Protein AF-A0AAP6BLJ2-F1 (afdb_monomer)

Radius of gyration: 19.36 Å; Cα contacts (8 Å, |Δi|>4): 337; chains: 1; bounding box: 62×48×60 Å

Structure (mmCIF, N/CA/C/O backbone):
data_AF-A0AAP6BLJ2-F1
#
_entry.id   AF-A0AAP6BLJ2-F1
#
loop_
_atom_site.group_PDB
_atom_site.id
_atom_site.type_symbol
_atom_site.label_atom_id
_atom_site.label_alt_id
_atom_site.label_comp_id
_atom_site.label_asym_id
_atom_site.label_entity_id
_atom_site.label_seq_id
_atom_site.pdbx_PDB_ins_code
_atom_site.Cartn_x
_atom_site.Cartn_y
_atom_site.Cartn_z
_atom_site.occupancy
_atom_site.B_iso_or_equiv
_atom_site.auth_seq_id
_atom_site.auth_comp_id
_atom_site.auth_asym_id
_atom_site.auth_atom_id
_atom_site.pdbx_PDB_model_num
ATOM 1 N N . MET A 1 1 ? 17.765 9.511 -13.691 1.00 34.28 1 MET A N 1
ATOM 2 C CA . MET A 1 1 ? 16.707 8.636 -13.134 1.00 34.28 1 MET A CA 1
ATOM 3 C C . MET A 1 1 ? 16.838 8.646 -11.622 1.00 34.28 1 MET A C 1
ATOM 5 O O . MET A 1 1 ? 17.869 8.209 -11.132 1.00 34.28 1 MET A O 1
ATOM 9 N N . ARG A 1 2 ? 15.865 9.197 -10.885 1.00 38.88 2 ARG A N 1
ATOM 10 C CA . ARG A 1 2 ? 15.813 9.012 -9.425 1.00 38.88 2 ARG A CA 1
ATOM 11 C C . ARG A 1 2 ? 15.488 7.537 -9.183 1.00 38.88 2 ARG A C 1
ATOM 13 O O . ARG A 1 2 ? 14.521 7.052 -9.768 1.00 38.88 2 ARG A O 1
ATOM 20 N N . ALA A 1 3 ? 16.313 6.832 -8.406 1.00 43.69 3 ALA A N 1
ATOM 21 C CA . ALA A 1 3 ? 15.956 5.504 -7.926 1.00 43.69 3 ALA A CA 1
ATOM 22 C C . ALA A 1 3 ? 14.610 5.626 -7.214 1.00 43.69 3 ALA A C 1
ATOM 24 O O . ALA A 1 3 ? 14.431 6.520 -6.381 1.00 43.69 3 ALA A O 1
ATOM 25 N N . LEU A 1 4 ? 13.642 4.815 -7.628 1.00 53.09 4 LEU A N 1
ATOM 26 C CA . LEU A 1 4 ? 12.357 4.826 -6.961 1.00 53.09 4 LEU A CA 1
ATOM 27 C C . LEU A 1 4 ? 12.559 4.229 -5.569 1.00 53.09 4 LEU A C 1
ATOM 29 O O . LEU A 1 4 ? 13.159 3.164 -5.442 1.00 53.09 4 LEU A O 1
ATOM 33 N N . PRO A 1 5 ? 12.124 4.936 -4.529 1.00 59.72 5 PRO A N 1
ATOM 34 C CA . PRO A 1 5 ? 12.247 4.454 -3.173 1.00 59.72 5 PRO A CA 1
ATOM 35 C C . PRO A 1 5 ? 11.341 3.249 -2.965 1.00 59.72 5 PRO A C 1
ATOM 37 O O . PRO A 1 5 ? 10.361 3.056 -3.682 1.00 59.72 5 PRO A O 1
ATOM 40 N N . SER A 1 6 ? 11.649 2.476 -1.933 1.00 67.44 6 SER A N 1
ATOM 41 C CA . SER A 1 6 ? 11.044 1.189 -1.594 1.00 67.44 6 SER A CA 1
ATOM 42 C C . SER A 1 6 ? 9.534 1.208 -1.290 1.00 67.44 6 SER A C 1
ATOM 44 O O . SER A 1 6 ? 8.996 0.183 -0.894 1.00 67.44 6 SER A O 1
ATOM 46 N N . ALA A 1 7 ? 8.837 2.335 -1.494 1.00 82.38 7 ALA A N 1
ATOM 47 C CA . ALA A 1 7 ? 7.389 2.514 -1.350 1.00 82.38 7 ALA A CA 1
ATOM 48 C C . ALA A 1 7 ? 6.826 1.814 -0.094 1.00 82.38 7 ALA A C 1
ATOM 50 O O . ALA A 1 7 ? 6.045 0.862 -0.193 1.00 82.38 7 ALA A O 1
ATOM 51 N N . PRO A 1 8 ? 7.227 2.258 1.111 1.00 87.94 8 PRO A N 1
ATOM 52 C CA . PRO A 1 8 ? 7.070 1.485 2.337 1.00 87.94 8 PRO A CA 1
ATOM 53 C C . PRO A 1 8 ? 5.639 1.102 2.672 1.00 87.94 8 PRO A C 1
ATOM 55 O O . PRO A 1 8 ? 5.374 -0.048 3.022 1.00 87.94 8 PRO A O 1
ATOM 58 N N . LEU A 1 9 ? 4.697 2.030 2.517 1.00 90.50 9 LEU A N 1
ATOM 59 C CA . LEU A 1 9 ? 3.295 1.748 2.809 1.00 90.50 9 LEU A CA 1
ATOM 60 C C . LEU A 1 9 ? 2.626 0.865 1.746 1.00 90.50 9 LEU A C 1
ATOM 62 O O . LEU A 1 9 ? 1.740 0.079 2.084 1.00 90.50 9 LEU A O 1
ATOM 66 N N . VAL A 1 10 ? 3.097 0.908 0.495 1.00 87.69 10 VAL A N 1
ATOM 67 C CA . VAL A 1 10 ? 2.669 -0.031 -0.554 1.00 87.69 10 VAL A CA 1
ATOM 68 C C . VAL A 1 10 ? 3.067 -1.448 -0.175 1.00 87.69 10 VAL A C 1
ATOM 70 O O . VAL A 1 10 ? 2.211 -2.329 -0.076 1.00 87.69 10 VAL A O 1
ATOM 73 N N . GLU A 1 11 ? 4.349 -1.669 0.094 1.00 86.38 11 GLU A N 1
ATOM 74 C CA . GLU A 1 11 ? 4.854 -2.992 0.454 1.00 86.38 11 GLU A CA 1
ATOM 75 C C . GLU A 1 11 ? 4.248 -3.511 1.751 1.00 86.38 11 GLU A C 1
ATOM 77 O O . GLU A 1 11 ? 3.860 -4.679 1.832 1.00 86.38 11 GLU A O 1
ATOM 82 N N . LEU A 1 12 ? 4.096 -2.642 2.752 1.00 92.00 12 LEU A N 1
ATOM 83 C CA . LEU A 1 12 ? 3.447 -3.000 4.003 1.00 92.00 12 LEU A CA 1
ATOM 84 C C . LEU A 1 12 ? 2.003 -3.448 3.765 1.00 92.00 12 LEU A C 1
ATOM 86 O O . LEU A 1 12 ? 1.611 -4.515 4.243 1.00 92.00 12 LEU A O 1
ATOM 90 N N . LYS A 1 13 ? 1.210 -2.696 2.991 1.00 91.81 13 LYS A N 1
ATOM 91 C CA . LYS A 1 13 ? -0.170 -3.087 2.675 1.00 91.81 13 LYS A CA 1
ATOM 92 C C . LYS A 1 13 ? -0.210 -4.454 1.989 1.00 91.81 13 LYS A C 1
ATOM 94 O O . LYS A 1 13 ? -1.006 -5.310 2.378 1.00 91.81 13 LYS A O 1
ATOM 99 N N . LEU A 1 14 ? 0.668 -4.693 1.015 1.00 87.94 14 LEU A N 1
ATOM 100 C CA . LEU A 1 14 ? 0.747 -5.969 0.293 1.00 87.94 14 LEU A CA 1
ATOM 101 C C . LEU A 1 14 ? 1.176 -7.124 1.209 1.00 87.94 14 LEU A C 1
ATOM 103 O O . LEU A 1 14 ? 0.608 -8.219 1.123 1.00 87.94 14 LEU A O 1
ATOM 107 N N . ALA A 1 15 ? 2.098 -6.880 2.142 1.00 88.69 15 ALA A N 1
ATOM 108 C CA . ALA A 1 15 ? 2.474 -7.830 3.184 1.00 88.69 15 ALA A CA 1
ATOM 109 C C . ALA A 1 15 ? 1.283 -8.185 4.084 1.00 88.69 15 ALA A C 1
ATOM 111 O O . ALA A 1 15 ? 1.000 -9.3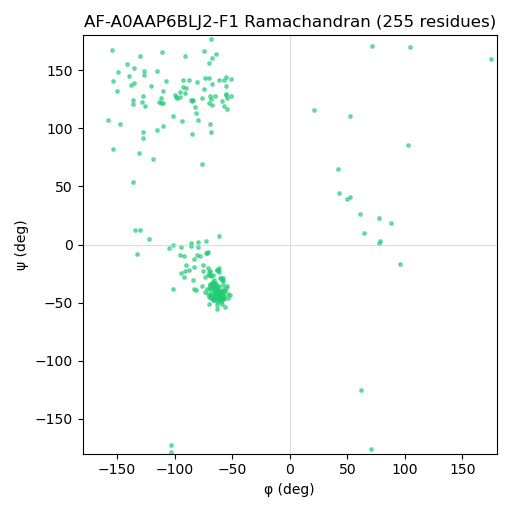64 4.316 1.00 88.69 15 ALA A O 1
ATOM 112 N N . LEU A 1 16 ? 0.533 -7.185 4.549 1.00 92.44 16 LEU A N 1
ATOM 113 C CA . LEU A 1 16 ? -0.658 -7.380 5.378 1.00 92.44 16 LEU A CA 1
ATOM 114 C C . LEU A 1 16 ? -1.757 -8.152 4.630 1.00 92.44 16 LEU A C 1
ATOM 116 O O . LEU A 1 16 ? -2.379 -9.053 5.200 1.00 92.44 16 LEU A O 1
ATOM 120 N N . MET A 1 17 ? -1.942 -7.888 3.334 1.00 89.94 17 MET A N 1
ATOM 121 C CA . MET A 1 17 ? -2.838 -8.672 2.478 1.00 89.94 17 MET A CA 1
ATOM 122 C C . MET A 1 17 ? -2.376 -10.135 2.375 1.00 89.94 17 MET A C 1
ATOM 124 O O . MET A 1 17 ? -3.175 -11.058 2.573 1.00 89.94 17 MET A O 1
ATOM 128 N N . MET A 1 18 ? -1.080 -10.381 2.151 1.00 85.88 18 MET A N 1
ATOM 129 C CA . MET A 1 18 ? -0.529 -11.743 2.112 1.00 85.88 18 MET A CA 1
ATOM 130 C C . MET A 1 18 ? -0.602 -12.470 3.449 1.00 85.88 18 MET A C 1
ATOM 132 O O . MET A 1 18 ? -0.796 -13.687 3.465 1.00 85.88 18 MET A O 1
ATOM 136 N N . LEU A 1 19 ? -0.524 -11.770 4.583 1.00 89.69 19 LEU A N 1
ATOM 137 C CA . LEU A 1 19 ? -0.747 -12.402 5.883 1.00 89.69 19 LEU A CA 1
ATOM 138 C C . LEU A 1 19 ? -2.128 -13.046 5.967 1.00 89.69 19 LEU A C 1
ATOM 140 O O . LEU A 1 19 ? -2.272 -14.076 6.639 1.00 89.69 19 LEU A O 1
ATOM 144 N N . ARG A 1 20 ? -3.128 -12.497 5.274 1.00 87.62 20 ARG A N 1
ATOM 145 C CA . ARG A 1 20 ? -4.483 -13.053 5.241 1.00 87.62 20 ARG A CA 1
ATOM 146 C C . ARG A 1 20 ? -4.670 -14.183 4.225 1.00 87.62 20 ARG A C 1
ATOM 148 O O . ARG A 1 20 ? -5.667 -14.894 4.324 1.00 87.62 20 ARG A O 1
ATOM 155 N N . ARG A 1 21 ? -3.730 -14.400 3.301 1.00 82.94 21 ARG A N 1
ATOM 156 C CA . ARG A 1 21 ? -3.783 -15.510 2.337 1.00 82.94 21 ARG A CA 1
ATOM 157 C C . ARG A 1 21 ? -3.262 -16.811 2.950 1.00 82.94 21 ARG A C 1
ATOM 159 O O . ARG A 1 21 ? -2.102 -16.850 3.348 1.00 82.94 21 ARG A O 1
ATOM 166 N N . PRO A 1 22 ? -4.074 -17.880 3.063 1.00 73.75 22 PRO A N 1
ATOM 167 C CA . PRO A 1 22 ? -3.683 -19.114 3.746 1.00 73.75 22 PRO A CA 1
ATOM 168 C C . PRO A 1 22 ? -2.605 -19.927 3.017 1.00 73.75 22 PRO A C 1
ATOM 170 O O . PRO A 1 22 ? -1.889 -20.681 3.672 1.00 73.75 22 PRO A O 1
ATOM 173 N N . ASP A 1 23 ? -2.462 -19.740 1.712 1.00 70.62 23 ASP A N 1
ATOM 174 C CA . ASP A 1 23 ? -1.788 -20.634 0.772 1.00 70.62 23 ASP A CA 1
ATOM 175 C C . ASP A 1 23 ? -0.320 -20.284 0.477 1.00 70.62 23 ASP A C 1
ATOM 177 O O . ASP A 1 23 ? 0.389 -21.087 -0.127 1.00 70.62 23 ASP A O 1
ATOM 181 N N . VAL A 1 24 ? 0.172 -19.126 0.932 1.00 66.38 24 VAL A N 1
ATOM 182 C CA . VAL A 1 24 ? 1.518 -18.638 0.580 1.00 66.38 24 VAL A CA 1
ATOM 183 C C . VAL A 1 24 ? 2.344 -18.297 1.825 1.00 66.38 24 VAL A C 1
ATOM 185 O O . VAL A 1 24 ? 1.797 -17.926 2.859 1.00 66.38 24 VAL A O 1
ATOM 188 N N . PHE A 1 25 ? 3.672 -18.455 1.757 1.00 70.19 25 PHE A N 1
ATOM 189 C CA . PHE A 1 25 ? 4.652 -17.993 2.761 1.00 70.19 25 PHE A CA 1
ATOM 190 C C . PHE A 1 25 ? 4.407 -18.409 4.231 1.00 70.19 25 PHE A C 1
ATOM 192 O O . PHE A 1 25 ? 4.638 -17.632 5.158 1.00 70.19 25 PHE A O 1
ATOM 199 N N . GLY A 1 26 ? 3.981 -19.649 4.493 1.00 77.38 26 GLY A N 1
ATOM 200 C CA . GLY A 1 26 ? 3.525 -20.082 5.827 1.00 77.38 26 GLY A CA 1
ATOM 201 C C . GLY A 1 26 ? 4.492 -19.856 7.009 1.00 77.38 26 GLY A C 1
ATOM 202 O O . GLY A 1 26 ? 4.041 -19.538 8.110 1.00 77.38 26 GLY A O 1
ATOM 203 N N . ARG A 1 27 ? 5.817 -19.987 6.825 1.00 80.56 27 ARG A N 1
ATOM 204 C CA . ARG A 1 27 ? 6.804 -19.705 7.895 1.00 80.56 27 ARG A CA 1
ATOM 205 C C . ARG A 1 27 ? 6.895 -18.208 8.195 1.00 80.56 27 ARG A C 1
ATOM 207 O O . ARG A 1 27 ? 6.749 -17.825 9.350 1.00 80.56 27 ARG A O 1
ATOM 214 N N . TRP A 1 28 ? 7.076 -17.390 7.160 1.00 83.81 28 TRP A N 1
ATOM 215 C CA . TRP A 1 28 ? 7.111 -15.932 7.282 1.00 83.81 28 TRP A CA 1
ATOM 216 C C . TRP A 1 28 ? 5.815 -15.393 7.897 1.00 83.81 28 TRP A C 1
ATOM 218 O O . TRP A 1 28 ? 5.874 -14.608 8.837 1.00 83.81 28 TRP A O 1
ATOM 228 N N . ARG A 1 29 ? 4.646 -15.898 7.474 1.00 85.62 29 ARG A N 1
ATOM 229 C CA . ARG A 1 29 ? 3.352 -15.483 8.038 1.00 85.62 29 ARG A CA 1
ATOM 230 C C . ARG A 1 29 ? 3.247 -15.746 9.531 1.00 85.62 29 ARG A C 1
ATOM 232 O O . ARG A 1 29 ? 2.780 -14.881 10.263 1.00 85.62 29 ARG A O 1
ATOM 239 N N . ARG A 1 30 ? 3.654 -16.936 9.987 1.00 86.25 30 ARG A N 1
ATOM 240 C CA . ARG A 1 30 ? 3.652 -17.263 11.421 1.00 86.25 30 ARG A CA 1
ATOM 241 C C . ARG A 1 30 ? 4.590 -16.340 12.196 1.00 86.25 30 ARG A C 1
ATOM 243 O O . ARG A 1 30 ? 4.154 -15.769 13.186 1.00 86.25 30 ARG A O 1
ATOM 250 N N . GLY A 1 31 ? 5.812 -16.137 11.703 1.00 88.31 31 GLY A N 1
ATOM 251 C CA . GLY A 1 31 ? 6.790 -15.262 12.353 1.00 88.31 31 GLY A CA 1
ATOM 252 C C . GLY A 1 31 ? 6.362 -13.792 12.396 1.00 88.31 31 GLY A C 1
ATOM 253 O O . GLY A 1 31 ? 6.505 -13.138 13.422 1.00 88.31 31 GLY A O 1
ATOM 254 N N . LEU A 1 32 ? 5.786 -13.254 11.317 1.00 88.38 32 LEU A N 1
ATOM 255 C CA . LEU A 1 32 ? 5.282 -11.879 11.312 1.00 88.38 32 LEU A CA 1
ATOM 256 C C . LEU A 1 32 ? 4.054 -11.725 12.222 1.00 88.38 32 LEU A C 1
ATOM 258 O O . LEU A 1 32 ? 4.031 -10.817 13.039 1.00 88.38 32 LEU A O 1
ATOM 262 N N . ARG A 1 33 ? 3.085 -12.652 12.191 1.00 90.94 33 ARG A N 1
ATOM 263 C CA . ARG A 1 33 ? 1.928 -12.619 13.113 1.00 90.94 33 ARG A CA 1
ATOM 264 C C . ARG A 1 33 ? 2.321 -12.639 14.588 1.00 90.94 33 ARG A C 1
ATOM 266 O O . ARG A 1 33 ? 1.625 -12.032 15.386 1.00 90.94 33 ARG A O 1
ATOM 273 N N . GLN A 1 34 ? 3.396 -13.342 14.939 1.00 92.00 34 GLN A N 1
ATOM 274 C CA . GLN A 1 34 ? 3.908 -13.391 16.311 1.00 92.00 34 GLN A CA 1
ATOM 275 C C . GLN A 1 34 ? 4.555 -12.074 16.757 1.00 92.00 34 GLN A C 1
ATOM 277 O O . GLN A 1 34 ? 4.582 -11.801 17.951 1.00 92.00 34 GLN A O 1
ATOM 282 N N . ARG A 1 35 ? 5.066 -11.270 15.817 1.00 93.62 35 ARG A N 1
ATOM 283 C CA . ARG A 1 35 ? 5.708 -9.977 16.093 1.00 93.62 35 ARG A CA 1
ATOM 284 C C . ARG A 1 35 ? 4.741 -8.797 16.068 1.00 93.62 35 ARG A C 1
ATOM 286 O O . ARG A 1 35 ? 5.049 -7.774 16.660 1.00 93.62 35 ARG A O 1
ATOM 293 N N . LEU A 1 36 ? 3.601 -8.919 15.382 1.00 95.31 36 LEU A N 1
ATOM 294 C CA . LEU A 1 36 ? 2.646 -7.819 15.247 1.00 95.31 36 LEU A CA 1
ATOM 295 C C . LEU A 1 36 ? 1.988 -7.481 16.598 1.00 95.31 36 LEU A C 1
ATOM 297 O O . LEU A 1 36 ? 1.300 -8.335 17.168 1.00 95.31 36 LEU A O 1
ATOM 301 N N . PRO A 1 37 ? 2.138 -6.242 17.096 1.00 96.56 37 PRO A N 1
ATOM 302 C CA . PRO A 1 37 ? 1.531 -5.828 18.355 1.00 96.56 37 PRO A CA 1
ATOM 303 C C . PRO A 1 37 ? 0.018 -5.606 18.228 1.00 96.56 37 PRO A C 1
ATOM 305 O O . PRO A 1 37 ? -0.553 -5.513 17.137 1.00 96.56 37 PRO A O 1
ATOM 308 N N . GLY A 1 38 ? -0.660 -5.498 19.376 1.00 96.81 38 GLY A N 1
ATOM 309 C CA . GLY A 1 38 ? -2.114 -5.304 19.445 1.00 96.81 38 GLY A CA 1
ATOM 310 C C . GLY A 1 38 ? -2.613 -3.995 18.818 1.00 96.81 38 GLY A C 1
ATOM 311 O O . GLY A 1 38 ? -3.771 -3.922 18.405 1.00 96.81 38 GLY A O 1
ATOM 312 N N . THR A 1 39 ? -1.744 -2.994 18.688 1.00 97.44 39 THR A N 1
ATOM 313 C CA . THR A 1 39 ? -1.979 -1.719 17.986 1.00 97.44 39 THR A CA 1
ATOM 314 C C . THR A 1 39 ? -2.282 -1.904 16.500 1.00 97.44 39 THR A C 1
ATOM 316 O O . THR A 1 39 ? -2.987 -1.085 15.923 1.00 97.44 39 THR A O 1
ATOM 319 N N . THR A 1 40 ? -1.856 -3.016 15.892 1.00 97.44 40 THR A N 1
ATOM 320 C CA . THR A 1 40 ? -2.122 -3.343 14.477 1.00 97.44 40 THR A CA 1
ATOM 321 C C . THR A 1 40 ? -3.539 -3.863 14.226 1.00 97.44 40 THR A C 1
ATOM 323 O O . THR A 1 40 ? -3.967 -3.972 13.077 1.00 97.44 40 THR A O 1
ATOM 326 N N . ARG A 1 41 ? -4.308 -4.170 15.283 1.00 95.75 41 ARG A N 1
ATOM 327 C CA . ARG A 1 41 ? -5.671 -4.723 15.170 1.00 95.75 41 ARG A CA 1
ATOM 328 C C . ARG A 1 41 ? -6.617 -3.926 14.253 1.00 95.75 41 ARG A C 1
ATOM 330 O O . ARG A 1 41 ? -7.295 -4.578 13.460 1.00 95.75 41 ARG A O 1
ATOM 337 N N . PRO A 1 42 ? -6.661 -2.579 14.301 1.00 95.69 42 PRO A N 1
ATOM 338 C CA . PRO A 1 42 ? -7.527 -1.776 13.433 1.00 95.69 42 PRO A CA 1
ATOM 339 C C . PRO A 1 42 ? -7.270 -2.001 11.935 1.00 95.69 42 PRO A C 1
ATOM 341 O O . PRO A 1 42 ? -8.193 -1.928 11.126 1.00 95.69 42 PRO A O 1
ATOM 344 N N . LEU A 1 43 ? -6.041 -2.353 11.538 1.00 96.88 43 LEU A N 1
ATOM 345 C CA . LEU A 1 43 ? -5.711 -2.600 10.131 1.00 96.88 43 LEU A CA 1
ATOM 346 C C . LEU A 1 43 ? -6.533 -3.751 9.536 1.00 96.88 43 LEU A C 1
ATOM 348 O O . LEU A 1 43 ? -6.830 -3.743 8.343 1.00 96.88 43 LEU A O 1
ATOM 352 N N . TRP A 1 44 ? -6.956 -4.720 10.352 1.00 95.06 44 TRP A N 1
ATOM 353 C CA . TRP A 1 44 ? -7.727 -5.880 9.895 1.00 95.06 44 TRP A CA 1
ATOM 354 C C . TRP A 1 44 ? -9.196 -5.570 9.589 1.00 95.06 44 TRP A C 1
ATOM 356 O O . TRP A 1 44 ? -9.844 -6.324 8.851 1.00 95.06 44 TRP A O 1
ATOM 366 N N . ASP A 1 45 ? -9.715 -4.446 10.084 1.00 95.38 45 ASP A N 1
ATOM 367 C CA . ASP A 1 45 ? -11.041 -3.967 9.692 1.00 95.38 45 ASP A CA 1
ATOM 368 C C . ASP A 1 45 ? -11.019 -3.350 8.285 1.00 95.38 45 ASP A C 1
ATOM 370 O O . ASP A 1 45 ? -12.047 -3.341 7.609 1.00 95.38 45 ASP A O 1
ATOM 374 N N . LEU A 1 46 ? -9.850 -2.896 7.817 1.00 94.94 46 LEU A N 1
ATOM 375 C CA . LEU A 1 46 ? -9.661 -2.249 6.515 1.00 94.94 46 LEU A CA 1
ATOM 376 C C . LEU A 1 46 ? -9.061 -3.184 5.457 1.00 94.94 46 LEU A C 1
ATOM 378 O O . LEU A 1 46 ? -9.446 -3.130 4.290 1.00 94.94 46 LEU A O 1
ATOM 382 N N . ILE A 1 47 ? -8.124 -4.048 5.844 1.00 93.25 47 ILE A N 1
ATOM 383 C CA . ILE A 1 47 ? -7.326 -4.850 4.913 1.00 93.25 47 ILE A CA 1
ATOM 384 C C . ILE A 1 47 ? -7.891 -6.263 4.794 1.00 93.25 47 ILE A C 1
ATOM 386 O O . ILE A 1 47 ? -8.070 -6.992 5.777 1.00 93.25 47 ILE A O 1
ATOM 390 N N . SER A 1 48 ? -8.141 -6.668 3.550 1.00 88.88 48 SER A N 1
ATOM 391 C CA . SER A 1 48 ? -8.530 -8.021 3.187 1.00 88.88 48 SER A CA 1
ATOM 392 C C . SER A 1 48 ? -7.363 -8.818 2.579 1.00 88.88 48 SER A C 1
ATOM 394 O O . SER A 1 48 ? -6.241 -8.339 2.497 1.00 88.88 48 SER A O 1
ATOM 396 N N . ALA A 1 49 ? -7.595 -10.074 2.178 1.00 84.75 49 ALA A N 1
ATOM 397 C CA . ALA A 1 49 ? -6.564 -10.857 1.483 1.00 84.75 49 ALA A CA 1
ATOM 398 C C . ALA A 1 49 ? -6.305 -10.358 0.049 1.00 84.75 49 ALA A C 1
ATOM 400 O O . ALA A 1 49 ? -5.253 -10.642 -0.518 1.00 84.75 49 ALA A O 1
ATOM 401 N N . TYR A 1 50 ? -7.268 -9.626 -0.521 1.00 80.75 50 TYR A N 1
ATOM 402 C CA . TYR A 1 50 ? -7.285 -9.257 -1.938 1.00 80.75 50 TYR A CA 1
ATOM 403 C C . TYR A 1 50 ? -7.593 -7.784 -2.190 1.00 80.75 50 TYR A C 1
ATOM 405 O O . TYR A 1 50 ? -7.480 -7.338 -3.330 1.00 80.75 50 TYR A O 1
ATOM 413 N N . THR A 1 51 ? -7.972 -7.043 -1.146 1.00 81.94 51 THR A N 1
ATOM 414 C CA . THR A 1 51 ? -8.340 -5.629 -1.214 1.00 81.94 51 THR A CA 1
ATOM 415 C C . THR A 1 51 ? -7.776 -4.865 -0.023 1.00 81.94 51 THR A C 1
ATOM 417 O O . THR A 1 51 ? -7.722 -5.383 1.092 1.00 81.94 51 THR A O 1
ATOM 420 N N . GLY A 1 52 ? -7.391 -3.615 -0.257 1.00 85.94 52 GLY A N 1
ATOM 421 C CA . GLY A 1 52 ? -7.040 -2.657 0.785 1.00 85.94 52 GLY A CA 1
ATOM 422 C C . GLY A 1 52 ? -7.282 -1.229 0.282 1.00 85.94 52 GLY A C 1
ATOM 423 O O . GLY A 1 52 ? -7.012 -0.975 -0.897 1.00 85.94 52 GLY A O 1
ATOM 424 N N . PRO A 1 53 ? -7.797 -0.313 1.123 1.00 90.94 53 PRO A N 1
ATOM 425 C CA . PRO A 1 53 ? -8.047 1.071 0.731 1.00 90.94 53 PRO A CA 1
ATOM 426 C C . PRO A 1 53 ? -6.807 1.773 0.168 1.00 90.94 53 PRO A C 1
ATOM 428 O O . PRO A 1 53 ? -5.704 1.555 0.663 1.00 90.94 53 PRO A O 1
ATOM 431 N N . ALA A 1 54 ? -7.001 2.638 -0.831 1.00 86.31 54 ALA A N 1
ATOM 432 C CA . ALA A 1 54 ? -5.915 3.376 -1.487 1.00 86.31 54 ALA A CA 1
ATOM 433 C C . ALA A 1 54 ? -5.251 4.424 -0.573 1.00 86.31 54 ALA A C 1
ATOM 435 O O . ALA A 1 54 ? -4.077 4.727 -0.719 1.00 86.31 54 ALA A O 1
ATOM 436 N N . PHE A 1 55 ? -5.973 4.959 0.416 1.00 90.69 55 PHE A N 1
ATOM 437 C CA . PHE A 1 55 ? -5.384 5.919 1.356 1.00 90.69 55 PHE A CA 1
ATOM 438 C C . PHE A 1 55 ? -4.384 5.287 2.339 1.00 90.69 55 PHE A C 1
ATOM 440 O O . PHE A 1 55 ? -3.784 6.017 3.118 1.00 90.69 55 PHE A O 1
ATOM 447 N N . LEU A 1 56 ? -4.228 3.954 2.352 1.00 93.62 56 LEU A N 1
ATOM 448 C CA . LEU A 1 56 ? -3.275 3.250 3.222 1.00 93.62 56 LEU A CA 1
ATOM 449 C C . LEU A 1 56 ? -1.906 3.029 2.577 1.00 93.62 56 LEU A C 1
ATOM 451 O O . LEU A 1 56 ? -0.993 2.571 3.256 1.00 93.62 56 LEU A O 1
ATOM 455 N N . ASP A 1 57 ? -1.766 3.299 1.284 1.00 88.25 57 ASP A N 1
ATOM 456 C CA . ASP A 1 57 ? -0.544 3.059 0.522 1.00 88.25 57 ASP A CA 1
ATOM 457 C C . ASP A 1 57 ? -0.181 4.231 -0.398 1.00 88.25 57 ASP A C 1
ATOM 459 O O . ASP A 1 57 ? 0.019 4.034 -1.603 1.00 88.25 57 ASP A O 1
ATOM 463 N N . PRO A 1 58 ? -0.073 5.456 0.146 1.00 87.19 58 PRO A N 1
ATOM 464 C CA . PRO A 1 58 ? 0.442 6.565 -0.635 1.00 87.19 58 PRO A CA 1
ATOM 465 C C . PRO A 1 58 ? 1.836 6.218 -1.167 1.00 87.19 58 PRO A C 1
ATOM 467 O O . PRO A 1 58 ? 2.656 5.601 -0.478 1.00 87.19 58 PRO A O 1
ATOM 470 N N . LEU A 1 59 ? 2.109 6.627 -2.407 1.00 81.00 59 LEU A N 1
ATOM 471 C CA . LEU A 1 59 ? 3.442 6.504 -2.983 1.00 81.00 59 LEU A CA 1
ATOM 472 C C . LEU A 1 59 ? 4.378 7.474 -2.260 1.00 81.00 59 LEU A C 1
ATOM 474 O O . LEU A 1 59 ? 4.326 8.682 -2.485 1.00 81.00 59 LEU A O 1
ATOM 478 N N . SER A 1 60 ? 5.218 6.940 -1.377 1.00 83.19 60 SER A N 1
ATOM 479 C CA . SER A 1 60 ? 6.166 7.712 -0.578 1.00 83.19 60 SER A CA 1
ATOM 480 C C . SER A 1 60 ? 7.570 7.131 -0.643 1.00 83.19 60 SER A C 1
ATOM 482 O O . SER A 1 60 ? 7.778 5.976 -1.022 1.00 83.19 60 SER A O 1
ATOM 484 N N . THR A 1 61 ? 8.546 7.958 -0.268 1.00 80.44 61 THR A N 1
ATOM 485 C CA . THR A 1 61 ? 9.956 7.571 -0.293 1.00 80.44 61 THR A CA 1
ATOM 486 C C . THR A 1 61 ? 10.446 6.877 0.965 1.00 80.44 61 THR A C 1
ATOM 488 O O . THR A 1 61 ? 11.419 6.130 0.950 1.00 80.44 61 THR A O 1
ATOM 491 N N . ASP A 1 62 ? 9.731 7.112 2.047 1.00 86.50 62 ASP A N 1
ATOM 492 C CA . ASP A 1 62 ? 10.048 6.677 3.389 1.00 86.50 62 ASP A CA 1
ATOM 493 C C . ASP A 1 62 ? 8.744 6.585 4.192 1.00 86.50 62 ASP A C 1
ATOM 495 O O . ASP A 1 62 ? 7.666 7.006 3.740 1.00 86.50 62 ASP A O 1
ATOM 499 N N . LEU A 1 63 ? 8.841 5.957 5.364 1.00 91.25 63 LEU A N 1
ATOM 500 C CA . LEU A 1 63 ? 7.689 5.707 6.218 1.00 91.25 63 LEU A CA 1
ATOM 501 C C . LEU A 1 63 ? 7.081 7.013 6.734 1.00 91.25 63 LEU A C 1
ATOM 503 O O . LEU A 1 63 ? 5.860 7.122 6.749 1.00 91.25 63 LEU A O 1
ATOM 507 N N . ALA A 1 64 ? 7.902 7.985 7.141 1.00 93.44 64 ALA A N 1
ATOM 508 C CA . ALA A 1 64 ? 7.424 9.225 7.747 1.00 93.44 64 ALA A CA 1
ATOM 509 C C . ALA A 1 64 ? 6.570 10.017 6.750 1.00 93.44 64 ALA A C 1
ATOM 511 O O . ALA A 1 64 ? 5.396 10.267 7.017 1.00 93.44 64 ALA A O 1
ATOM 512 N N . THR A 1 65 ? 7.098 10.257 5.548 1.00 92.00 65 THR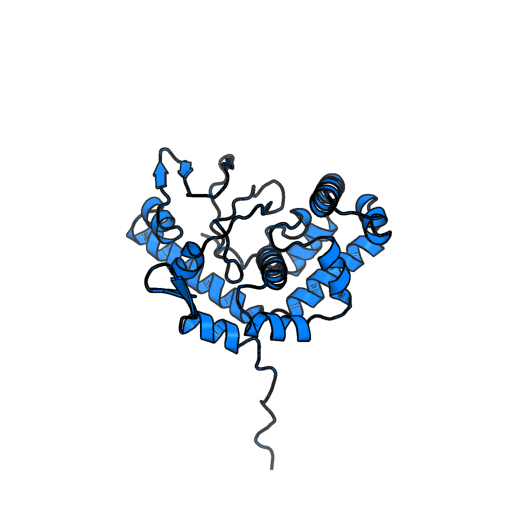 A N 1
ATOM 513 C CA . THR A 1 65 ? 6.371 10.895 4.441 1.00 92.00 65 THR A CA 1
ATOM 514 C C . THR A 1 65 ? 5.095 10.128 4.084 1.00 92.00 65 THR A C 1
ATOM 516 O O . THR A 1 65 ? 4.056 10.722 3.796 1.00 92.00 65 THR A O 1
ATOM 519 N N . GLY A 1 66 ? 5.149 8.792 4.108 1.00 92.06 66 GLY A N 1
ATOM 520 C CA . GLY A 1 66 ? 3.979 7.952 3.866 1.00 92.06 66 GLY A CA 1
ATOM 521 C C . GLY A 1 66 ? 2.897 8.149 4.925 1.00 92.06 66 GLY A C 1
ATOM 522 O O . GLY A 1 66 ? 1.739 8.376 4.585 1.00 92.06 66 GLY A O 1
ATOM 523 N N . LEU A 1 67 ? 3.262 8.089 6.205 1.00 96.31 67 LEU A N 1
ATOM 524 C CA . LEU A 1 67 ? 2.330 8.276 7.316 1.00 96.31 67 LEU A CA 1
ATOM 525 C C . LEU A 1 67 ? 1.741 9.688 7.321 1.00 96.31 67 LEU A C 1
ATOM 527 O O . LEU A 1 67 ? 0.547 9.830 7.574 1.00 96.31 67 LEU A O 1
ATOM 531 N N . ASP A 1 68 ? 2.522 10.708 6.971 1.00 95.88 68 ASP A N 1
ATOM 532 C CA . ASP A 1 68 ? 2.026 12.078 6.825 1.00 95.88 68 ASP A CA 1
ATOM 533 C C . ASP A 1 68 ? 1.015 12.200 5.682 1.00 95.88 68 ASP A C 1
ATOM 535 O O . ASP A 1 68 ? -0.013 12.858 5.837 1.00 95.88 68 ASP A O 1
ATOM 539 N N . ALA A 1 69 ? 1.220 11.491 4.569 1.00 93.19 69 ALA A N 1
ATOM 540 C CA . ALA A 1 69 ? 0.229 11.415 3.500 1.00 93.19 69 ALA A CA 1
ATOM 541 C C . ALA A 1 69 ? -1.056 10.679 3.936 1.00 93.19 69 ALA A C 1
ATOM 543 O O . ALA A 1 69 ? -2.153 11.114 3.585 1.00 93.19 69 ALA A O 1
ATOM 544 N N . VAL A 1 70 ? -0.957 9.622 4.755 1.00 95.44 70 VAL A N 1
ATOM 545 C CA . VAL A 1 70 ? -2.135 8.966 5.365 1.00 95.44 70 VAL A CA 1
ATOM 546 C C . VAL A 1 70 ? -2.871 9.939 6.294 1.00 95.44 70 VAL A C 1
ATOM 548 O O . VAL A 1 70 ? -4.102 10.032 6.247 1.00 95.44 70 VAL A O 1
ATOM 551 N N . ARG A 1 71 ? -2.137 10.715 7.104 1.00 96.06 71 ARG A N 1
ATOM 552 C CA . ARG A 1 71 ? -2.713 11.758 7.968 1.00 96.06 71 ARG A CA 1
ATOM 553 C C . ARG A 1 71 ? -3.366 12.880 7.172 1.00 96.06 71 ARG A C 1
ATOM 555 O O . ARG A 1 71 ? -4.384 13.413 7.600 1.00 96.06 71 ARG A O 1
ATOM 562 N N . ALA A 1 72 ? -2.809 13.244 6.026 1.00 95.31 72 ALA A N 1
ATOM 563 C CA . ALA A 1 72 ? -3.335 14.293 5.160 1.00 95.31 72 ALA A CA 1
ATOM 564 C C . ALA A 1 72 ? -4.414 13.790 4.184 1.00 95.31 72 ALA A C 1
ATOM 566 O O . ALA A 1 72 ? -4.968 14.588 3.427 1.00 95.31 72 ALA A O 1
ATOM 567 N N . ALA A 1 73 ? -4.734 12.489 4.191 1.00 93.06 73 ALA A N 1
ATOM 568 C CA . ALA A 1 73 ? -5.635 11.891 3.217 1.00 93.06 73 ALA A CA 1
ATOM 569 C C . ALA A 1 73 ? -6.998 12.619 3.177 1.00 93.06 73 ALA A C 1
ATOM 571 O O . ALA A 1 73 ? -7.645 12.780 4.230 1.00 93.06 73 ALA A O 1
ATOM 572 N N . PRO A 1 74 ? -7.473 13.026 1.978 1.00 93.12 74 PRO A N 1
ATOM 573 C CA . PRO A 1 74 ? -8.773 13.662 1.824 1.00 93.12 74 PRO A CA 1
ATOM 574 C C . PRO A 1 74 ? -9.884 12.789 2.400 1.00 93.12 74 PRO A C 1
ATOM 576 O O . PRO A 1 74 ? -9.935 11.581 2.159 1.00 93.12 74 PRO A O 1
ATOM 579 N N . ILE A 1 75 ? -10.815 13.399 3.136 1.00 94.81 75 ILE A N 1
ATOM 580 C CA . ILE A 1 75 ? -11.889 12.651 3.804 1.00 94.8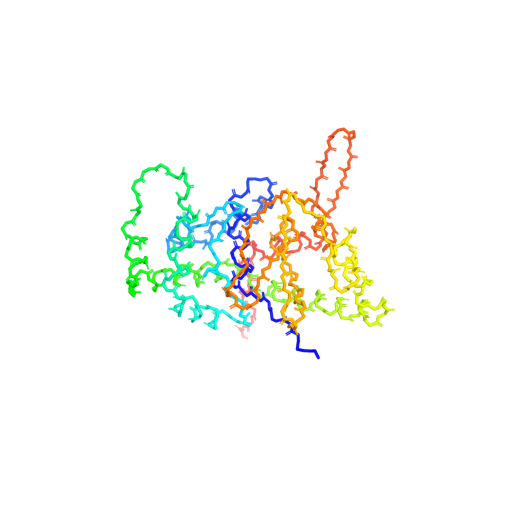1 75 ILE A CA 1
ATOM 581 C C . ILE A 1 75 ? -12.768 11.871 2.815 1.00 94.81 75 ILE A C 1
ATOM 583 O O . ILE A 1 75 ? -13.286 10.807 3.145 1.00 94.81 75 ILE A O 1
ATOM 587 N N . THR A 1 76 ? -12.894 12.359 1.579 1.00 92.00 76 THR A N 1
ATOM 588 C CA . THR A 1 76 ? -13.587 11.680 0.477 1.00 92.00 76 THR A CA 1
ATOM 589 C C . THR A 1 76 ? -12.913 10.359 0.102 1.00 92.00 76 THR A C 1
ATOM 591 O O . THR A 1 76 ? -13.597 9.349 -0.052 1.00 92.00 76 THR A O 1
ATOM 594 N N . LEU A 1 77 ? -11.578 10.335 0.034 1.00 89.88 77 LEU A N 1
ATOM 595 C CA . LEU A 1 77 ? -10.796 9.130 -0.243 1.00 89.88 77 LEU A CA 1
ATOM 596 C C . LEU A 1 77 ? -10.885 8.126 0.914 1.00 89.88 77 LEU A C 1
ATOM 598 O O . LEU A 1 77 ? -11.033 6.924 0.686 1.00 89.88 77 LEU A O 1
ATOM 602 N N . VAL A 1 78 ? -10.846 8.617 2.156 1.00 94.38 78 VAL A N 1
ATOM 603 C CA . VAL A 1 78 ? -11.018 7.783 3.355 1.00 94.38 78 VAL A CA 1
ATOM 604 C C . VAL A 1 78 ? -12.402 7.132 3.366 1.00 94.38 78 VAL A C 1
ATOM 606 O O . VAL A 1 78 ? -12.499 5.917 3.533 1.00 94.38 78 VAL A O 1
ATOM 609 N N . ARG A 1 79 ? -13.468 7.906 3.117 1.00 94.31 79 ARG A N 1
ATOM 610 C CA . ARG A 1 79 ? -14.851 7.405 3.019 1.00 94.31 79 ARG A CA 1
ATOM 611 C C . ARG A 1 79 ? -14.989 6.307 1.972 1.00 94.31 79 ARG A C 1
ATOM 613 O O . ARG A 1 79 ? -15.423 5.212 2.317 1.00 94.31 79 ARG A O 1
ATOM 620 N N . ALA A 1 80 ? -14.547 6.571 0.742 1.00 89.06 80 ALA A N 1
ATOM 621 C CA . ALA A 1 80 ? -14.595 5.594 -0.345 1.00 89.06 80 ALA A CA 1
ATOM 622 C C . ALA A 1 80 ? -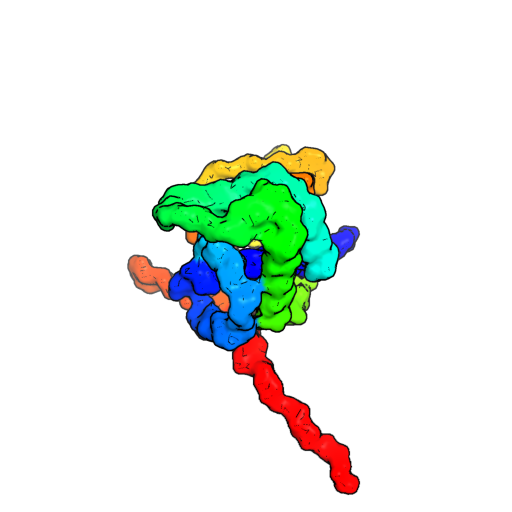13.809 4.315 -0.002 1.00 89.06 80 ALA A C 1
ATOM 624 O O . ALA A 1 80 ? -14.246 3.201 -0.285 1.00 89.06 80 ALA A O 1
ATOM 625 N N . GLY A 1 81 ? -12.659 4.464 0.658 1.00 90.50 81 GLY A N 1
ATOM 626 C CA . GLY A 1 81 ? -11.844 3.343 1.104 1.00 90.50 81 GLY A CA 1
ATOM 627 C C . GLY A 1 81 ? -12.516 2.481 2.176 1.00 90.50 81 GLY A C 1
ATOM 628 O O . GLY A 1 81 ? -12.509 1.253 2.068 1.00 90.50 81 GLY A O 1
ATOM 629 N N . VAL A 1 82 ? -13.114 3.102 3.197 1.00 93.38 82 VAL A N 1
ATOM 630 C CA . VAL A 1 82 ? -13.851 2.388 4.254 1.00 93.38 82 VAL A CA 1
ATOM 631 C C . VAL A 1 82 ? -15.087 1.702 3.678 1.00 93.38 82 VAL A C 1
ATOM 633 O O . VAL A 1 82 ? -15.308 0.525 3.963 1.00 93.38 82 VAL A O 1
ATOM 636 N N . GLU A 1 83 ? -15.838 2.389 2.817 1.00 90.88 83 GLU A N 1
ATOM 637 C CA . GLU A 1 83 ? -16.983 1.822 2.102 1.00 90.88 83 GLU A CA 1
ATOM 638 C C . GLU A 1 83 ? -16.572 0.590 1.285 1.00 90.88 83 GLU A C 1
ATOM 640 O O . GLU A 1 83 ? -17.177 -0.472 1.418 1.00 90.88 83 GLU A O 1
ATOM 645 N N . GLN A 1 84 ? -15.475 0.674 0.527 1.00 87.69 84 GLN A N 1
ATOM 646 C CA . GLN A 1 84 ? -14.937 -0.465 -0.218 1.00 87.69 84 GLN A CA 1
ATOM 647 C C . GLN A 1 84 ? -14.534 -1.632 0.700 1.00 87.69 84 GLN A C 1
ATOM 649 O O . GLN A 1 84 ? -14.770 -2.793 0.359 1.00 87.69 84 GLN A O 1
ATOM 654 N N . ALA A 1 85 ? -13.904 -1.360 1.846 1.00 90.44 85 ALA A N 1
ATOM 655 C CA . ALA A 1 85 ? -13.463 -2.397 2.783 1.00 90.44 85 ALA A CA 1
ATOM 656 C C . ALA A 1 85 ? -14.631 -3.115 3.485 1.00 90.44 85 ALA A C 1
ATOM 658 O O . ALA A 1 85 ? -14.493 -4.278 3.895 1.00 90.44 85 ALA A O 1
ATOM 659 N N . TRP A 1 86 ? -15.765 -2.424 3.614 1.00 91.88 86 TRP A N 1
ATOM 660 C CA . TRP A 1 86 ? -16.972 -2.894 4.294 1.00 91.88 86 TRP A CA 1
ATOM 661 C C . TRP A 1 86 ? -18.106 -3.299 3.352 1.00 91.88 86 TRP A C 1
ATOM 663 O O . TRP A 1 86 ? -19.106 -3.847 3.817 1.00 91.88 86 TRP A O 1
ATOM 673 N N . ALA A 1 87 ? -17.929 -3.137 2.040 1.00 88.69 87 ALA A N 1
ATOM 674 C CA . ALA A 1 87 ? -18.858 -3.627 1.033 1.00 88.69 87 ALA A CA 1
ATOM 675 C C . ALA A 1 87 ? -19.109 -5.136 1.220 1.00 88.69 87 ALA A C 1
ATOM 677 O O . ALA A 1 87 ? -18.198 -5.961 1.122 1.00 88.69 87 ALA A O 1
ATOM 678 N N . GLY A 1 88 ? -20.356 -5.501 1.526 1.00 83.62 88 GLY A N 1
ATOM 679 C CA . GLY A 1 88 ? -20.773 -6.893 1.722 1.00 83.62 88 GLY A CA 1
ATOM 680 C C . GLY A 1 88 ? -20.407 -7.518 3.076 1.00 83.62 88 GLY A C 1
ATOM 681 O O . GLY A 1 88 ? -20.699 -8.698 3.285 1.00 83.62 88 GLY A O 1
ATOM 682 N N . ARG A 1 89 ? -19.805 -6.773 4.018 1.00 88.50 89 ARG A N 1
ATOM 683 C CA . ARG A 1 89 ? -19.644 -7.255 5.400 1.00 88.50 89 ARG A CA 1
ATOM 684 C C . ARG A 1 89 ? -20.985 -7.213 6.133 1.00 88.50 89 ARG A C 1
ATOM 686 O O . ARG A 1 89 ? -21.783 -6.301 5.949 1.00 88.50 89 ARG A O 1
ATOM 693 N N . ARG A 1 90 ? -21.224 -8.212 6.986 1.00 84.75 90 ARG A N 1
ATOM 694 C CA . ARG A 1 90 ? -22.384 -8.246 7.888 1.00 84.75 90 ARG A CA 1
ATOM 695 C C . ARG A 1 90 ? -22.007 -7.644 9.241 1.00 84.75 90 ARG A C 1
ATOM 697 O O . ARG A 1 90 ? -20.922 -7.921 9.744 1.00 84.75 90 ARG A O 1
ATOM 704 N N . GLY A 1 91 ? -22.932 -6.897 9.839 1.00 87.31 91 GLY A N 1
ATOM 705 C CA . GLY A 1 91 ? -22.777 -6.298 11.166 1.00 87.31 91 GLY A CA 1
ATOM 706 C C . GLY A 1 91 ? -22.494 -4.791 11.137 1.00 87.31 91 GLY A C 1
ATOM 707 O O . GLY A 1 91 ? -22.277 -4.219 10.068 1.00 87.31 91 GLY A O 1
ATOM 708 N N . PRO A 1 92 ? -22.539 -4.134 12.308 1.00 89.88 92 PRO A N 1
ATOM 709 C CA . PRO A 1 92 ? -22.325 -2.698 12.406 1.00 89.88 92 PRO A CA 1
ATOM 710 C C . PRO A 1 92 ? -20.862 -2.331 12.136 1.00 89.88 92 PRO A C 1
ATOM 712 O O . PRO A 1 92 ? -19.944 -3.030 12.565 1.00 89.88 92 PRO A O 1
ATOM 715 N N . VAL A 1 93 ? -20.653 -1.194 11.468 1.00 92.12 93 VAL A N 1
ATOM 716 C CA . VAL A 1 93 ? -19.319 -0.603 11.296 1.00 92.12 93 VAL A CA 1
ATOM 717 C C . VAL A 1 93 ? -18.782 -0.173 12.676 1.00 92.12 93 VAL A C 1
ATOM 719 O O . VAL A 1 93 ? -19.488 0.552 13.386 1.00 92.12 93 VAL A O 1
ATOM 722 N N . PRO A 1 94 ? -17.561 -0.589 13.072 1.00 95.06 94 PRO A N 1
ATOM 723 C CA . PRO A 1 94 ? -16.916 -0.198 14.318 1.00 95.06 94 PRO A CA 1
ATOM 724 C C . PRO A 1 94 ? -16.909 1.315 14.521 1.00 95.06 94 PRO A C 1
ATOM 726 O O . PRO A 1 94 ? -16.686 2.064 13.571 1.00 95.06 94 PRO A O 1
ATOM 729 N N . LEU A 1 95 ? -17.090 1.761 15.768 1.00 95.62 95 LEU A N 1
ATOM 730 C CA . LEU A 1 95 ? -17.135 3.190 16.104 1.00 95.62 95 LEU A CA 1
ATOM 731 C C . LEU A 1 95 ? -15.898 3.940 15.597 1.00 95.62 95 LEU A C 1
ATOM 733 O O . LEU A 1 95 ? -16.049 4.918 14.884 1.00 95.62 95 LEU A O 1
ATOM 737 N N . TRP A 1 96 ? -14.698 3.391 15.803 1.00 97.12 96 TRP A N 1
ATOM 738 C CA . TRP A 1 96 ? -13.459 4.024 15.339 1.00 97.12 96 TRP A CA 1
ATOM 739 C C . TRP A 1 96 ? -13.411 4.245 13.814 1.00 97.12 96 TRP A C 1
ATOM 741 O O . TRP A 1 96 ? -12.803 5.201 13.347 1.00 97.12 96 TRP A O 1
ATOM 751 N N . LEU A 1 97 ? -14.060 3.382 13.019 1.00 96.81 97 LEU A N 1
ATOM 752 C CA . LEU A 1 97 ? -14.171 3.578 11.572 1.00 96.81 97 LEU A CA 1
ATOM 753 C C . LEU A 1 97 ? -15.204 4.644 11.222 1.00 96.81 97 LEU A C 1
ATOM 755 O O . LEU A 1 97 ? -14.991 5.390 10.270 1.00 96.81 97 LEU A O 1
ATOM 759 N N . ARG A 1 98 ? -16.303 4.727 11.981 1.00 96.06 98 ARG A N 1
ATOM 760 C CA . ARG A 1 98 ? -17.295 5.803 11.846 1.00 96.06 98 ARG A CA 1
ATOM 761 C C . ARG A 1 98 ? -16.665 7.164 12.151 1.00 96.06 98 ARG A C 1
ATOM 763 O O . ARG A 1 98 ? -16.842 8.100 11.378 1.00 96.06 98 ARG A O 1
ATOM 770 N N . ASP A 1 99 ? -15.870 7.231 13.209 1.00 97.81 99 ASP A N 1
ATOM 771 C CA . ASP A 1 99 ? -15.135 8.428 13.612 1.00 97.81 99 ASP A CA 1
ATOM 772 C C . ASP A 1 99 ? -14.078 8.792 12.552 1.00 97.81 99 ASP A C 1
ATOM 774 O O . ASP A 1 99 ? -14.012 9.933 12.085 1.00 97.81 99 ASP A O 1
ATOM 778 N N . LEU A 1 100 ? -13.335 7.798 12.045 1.00 97.31 100 LEU A N 1
ATOM 779 C CA . LEU A 1 100 ? -12.363 7.981 10.961 1.00 97.31 100 LEU A CA 1
ATOM 780 C C . LEU A 1 100 ? -12.997 8.582 9.693 1.00 97.31 100 LEU A C 1
ATOM 782 O O . LEU A 1 100 ? -12.434 9.509 9.109 1.00 97.31 100 LEU A O 1
ATOM 786 N N . VAL A 1 101 ? -14.173 8.102 9.261 1.00 96.69 101 VAL A N 1
ATOM 787 C CA . VAL A 1 101 ? -14.870 8.657 8.078 1.00 96.69 101 VAL A CA 1
ATOM 788 C C . VAL A 1 101 ? -15.497 10.034 8.323 1.00 96.69 101 VAL A C 1
ATOM 790 O O . VAL A 1 101 ? -16.000 10.665 7.383 1.00 96.69 101 VAL A O 1
ATOM 793 N N . HIS A 1 102 ? -15.493 10.517 9.564 1.00 95.81 102 HIS A N 1
ATOM 794 C CA . HIS A 1 102 ? -15.887 11.877 9.938 1.00 95.81 102 HIS A CA 1
ATOM 795 C C . HIS A 1 102 ? -14.684 12.800 10.180 1.00 95.81 102 HIS A C 1
ATOM 797 O O . HIS A 1 102 ? -14.876 13.993 10.388 1.00 95.81 102 HIS A O 1
ATOM 803 N N . GLY A 1 103 ? -13.457 12.287 10.037 1.00 94.00 103 GLY A N 1
ATOM 804 C CA . GLY A 1 103 ? -12.230 13.076 10.141 1.00 94.00 103 GLY A CA 1
ATOM 805 C C . GLY A 1 103 ? -11.688 13.184 11.563 1.00 94.00 103 GLY A C 1
ATOM 806 O O . GLY A 1 103 ? -10.880 14.069 11.827 1.00 94.00 103 GLY A O 1
ATOM 807 N N . ASP A 1 104 ? -12.113 12.296 12.464 1.00 97.31 104 ASP A N 1
ATOM 808 C CA . ASP A 1 104 ? -11.627 12.250 13.840 1.00 97.31 104 ASP A CA 1
ATOM 809 C C . ASP A 1 104 ? -10.101 12.040 13.901 1.00 97.31 104 ASP A C 1
ATOM 811 O O . ASP A 1 104 ? -9.556 11.067 13.364 1.00 97.31 104 ASP A O 1
ATOM 815 N N . VAL A 1 105 ? -9.408 12.970 14.565 1.00 97.00 105 VAL A N 1
ATOM 816 C CA . VAL A 1 105 ? -7.940 12.985 14.672 1.00 97.00 105 VAL A CA 1
ATOM 817 C C . VAL A 1 105 ? -7.414 11.793 15.487 1.00 97.00 105 VAL A C 1
ATOM 819 O O . VAL A 1 105 ? -6.529 11.100 14.983 1.00 97.00 105 VAL A O 1
ATOM 822 N N . PRO A 1 106 ? -7.952 11.466 16.680 1.00 98.06 106 PRO A N 1
ATOM 823 C CA . PRO A 1 106 ? -7.569 10.254 17.407 1.00 98.06 106 PRO A CA 1
ATOM 824 C C . PRO A 1 106 ? -7.679 8.958 16.591 1.00 98.06 106 PRO A C 1
ATOM 826 O O . PRO A 1 106 ? -6.774 8.123 16.630 1.00 98.06 106 PRO A O 1
ATOM 829 N N . SER A 1 107 ? -8.753 8.779 15.821 1.00 97.94 107 SER A N 1
ATOM 830 C CA . SER A 1 107 ? -8.950 7.596 14.971 1.00 97.94 107 SER A CA 1
ATOM 831 C C . SER A 1 107 ? -7.932 7.522 13.834 1.00 97.94 107 SER A C 1
ATOM 833 O O . SER A 1 107 ? -7.477 6.433 13.470 1.00 97.94 107 SER A O 1
ATOM 835 N N . ARG A 1 108 ? -7.529 8.678 13.302 1.00 97.62 108 ARG A N 1
ATOM 836 C CA . ARG A 1 108 ? -6.476 8.797 12.291 1.00 97.62 108 ARG A CA 1
ATOM 837 C C . ARG A 1 108 ? -5.089 8.499 12.864 1.00 97.62 108 ARG A C 1
ATOM 839 O O . ARG A 1 108 ? -4.367 7.696 12.279 1.00 97.62 108 ARG A O 1
ATOM 846 N N . GLU A 1 109 ? -4.747 9.029 14.035 1.00 98.12 109 GLU A N 1
ATOM 847 C CA . GLU A 1 109 ? -3.475 8.697 14.696 1.00 98.12 109 GLU A CA 1
ATOM 848 C C . GLU A 1 109 ? -3.415 7.231 15.128 1.00 98.12 109 GLU A C 1
ATOM 850 O O . GLU A 1 109 ? -2.383 6.581 14.972 1.00 98.12 109 GLU A O 1
ATOM 855 N N . ARG A 1 110 ? -4.536 6.656 15.576 1.00 97.88 110 ARG A N 1
ATOM 856 C CA . ARG A 1 110 ? -4.634 5.219 15.863 1.00 97.88 110 ARG A CA 1
ATOM 857 C C . ARG A 1 110 ? -4.306 4.368 14.636 1.00 97.88 110 ARG A C 1
ATOM 859 O O . ARG A 1 110 ? -3.642 3.338 14.765 1.00 97.88 110 ARG A O 1
ATOM 866 N N . LEU A 1 111 ? -4.779 4.773 13.459 1.00 97.81 111 LEU A N 1
ATOM 867 C CA . LEU A 1 111 ? -4.459 4.101 12.204 1.00 97.81 111 LEU A CA 1
ATOM 868 C C . LEU A 1 111 ? -2.967 4.229 11.865 1.00 97.81 111 LEU A C 1
ATOM 870 O O . LEU A 1 111 ? -2.333 3.222 11.545 1.00 97.81 111 LEU A O 1
ATOM 874 N N . CYS A 1 112 ? -2.407 5.438 11.957 1.00 98.25 112 CYS A N 1
ATOM 875 C CA . CYS A 1 112 ? -0.992 5.694 11.683 1.00 98.25 112 CYS A CA 1
ATOM 876 C C . CYS A 1 112 ? -0.068 4.924 12.635 1.00 98.25 112 CYS A C 1
ATOM 878 O O . CYS A 1 112 ? 0.913 4.345 12.174 1.00 98.25 112 CYS A O 1
ATOM 880 N N . LEU A 1 113 ? -0.414 4.832 13.921 1.00 98.31 113 LEU A N 1
ATOM 881 C CA . LEU A 1 113 ? 0.299 4.004 14.896 1.00 98.31 113 LEU A CA 1
ATOM 882 C C . LEU A 1 113 ? 0.272 2.523 14.499 1.00 98.31 113 LEU A C 1
ATOM 884 O O . LEU A 1 113 ? 1.304 1.863 14.497 1.00 98.31 113 LEU A O 1
ATOM 888 N N . GLY A 1 114 ? -0.892 2.003 14.097 1.00 98.12 114 GLY A N 1
ATOM 889 C CA . GLY A 1 114 ? -1.000 0.624 13.621 1.00 98.12 114 GLY A CA 1
ATOM 890 C C . GLY A 1 114 ? -0.117 0.348 12.400 1.00 98.12 114 GLY A C 1
ATOM 891 O O . GLY A 1 114 ? 0.508 -0.710 12.333 1.00 98.12 114 GLY A O 1
ATOM 892 N N . LEU A 1 115 ? -0.049 1.283 11.445 1.00 97.44 115 LEU A N 1
ATOM 893 C CA . LEU A 1 115 ? 0.831 1.180 10.273 1.00 97.44 115 LEU A CA 1
ATOM 894 C C . LEU A 1 115 ? 2.313 1.232 10.663 1.00 97.44 115 LEU A C 1
ATOM 896 O O . LEU A 1 115 ? 3.087 0.412 10.177 1.00 97.44 115 LEU A O 1
ATOM 900 N N . HIS A 1 116 ? 2.693 2.157 11.544 1.00 97.19 116 HIS A N 1
ATOM 901 C CA . HIS A 1 116 ? 4.060 2.284 12.047 1.00 97.19 116 HIS A CA 1
ATOM 902 C C . HI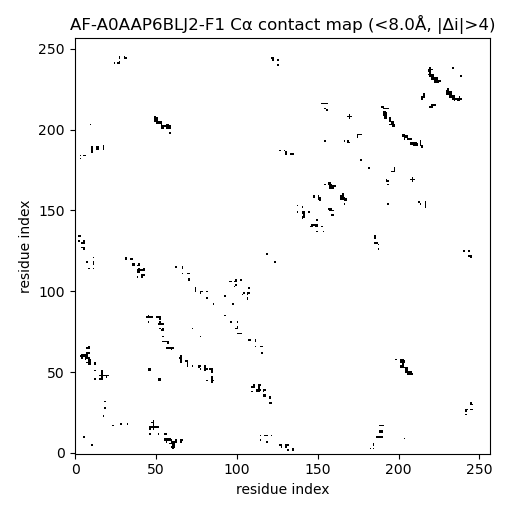S A 1 116 ? 4.522 0.996 12.739 1.00 97.19 116 HIS A C 1
ATOM 904 O O . HIS A 1 116 ? 5.514 0.395 12.342 1.00 97.19 116 HIS A O 1
ATOM 910 N N . ASP A 1 117 ? 3.733 0.484 13.680 1.00 97.19 117 ASP A N 1
ATOM 911 C CA . ASP A 1 117 ? 4.082 -0.726 14.423 1.00 97.19 117 ASP A CA 1
ATOM 912 C C . ASP A 1 117 ? 4.102 -1.981 13.533 1.00 97.19 117 ASP A C 1
ATOM 914 O O . ASP A 1 117 ? 4.879 -2.914 13.748 1.00 97.19 117 ASP A O 1
ATOM 918 N N . ALA A 1 118 ? 3.243 -2.030 12.509 1.00 95.69 118 ALA A N 1
ATOM 919 C CA . ALA A 1 118 ? 3.278 -3.102 11.521 1.00 95.69 118 ALA A CA 1
ATOM 920 C C . ALA A 1 118 ? 4.530 -3.026 10.634 1.00 95.69 118 ALA A C 1
ATOM 922 O O . ALA A 1 118 ? 5.058 -4.071 10.246 1.00 95.69 118 ALA A O 1
ATOM 923 N N . PHE A 1 119 ? 4.999 -1.816 10.324 1.00 93.62 119 PHE A N 1
ATOM 924 C CA . PHE A 1 119 ? 6.245 -1.587 9.606 1.00 93.62 119 PHE A CA 1
ATOM 925 C C . PHE A 1 119 ? 7.459 -2.019 10.429 1.00 93.62 119 PHE A C 1
ATOM 927 O O . PHE A 1 119 ? 8.281 -2.767 9.911 1.00 93.62 119 PHE A O 1
ATOM 934 N N . ASP A 1 120 ? 7.531 -1.645 11.705 1.00 92.81 120 ASP A N 1
ATOM 935 C CA . ASP A 1 120 ? 8.623 -2.044 12.605 1.00 92.81 120 ASP A CA 1
ATOM 936 C C . ASP A 1 120 ? 8.671 -3.562 12.816 1.00 92.81 120 ASP A C 1
ATOM 938 O O . ASP A 1 120 ? 9.738 -4.179 12.879 1.00 92.81 120 ASP A O 1
ATOM 942 N N . ALA A 1 121 ? 7.501 -4.204 12.872 1.00 91.25 121 ALA A N 1
ATOM 943 C CA . ALA A 1 121 ? 7.407 -5.658 12.909 1.00 91.25 121 ALA A CA 1
ATOM 944 C C . ALA A 1 121 ? 7.813 -6.312 11.576 1.00 91.25 121 ALA A C 1
ATOM 946 O O . ALA A 1 121 ? 8.176 -7.495 11.557 1.00 91.25 121 ALA A O 1
ATOM 947 N N . ALA A 1 122 ? 7.741 -5.596 10.453 1.00 83.81 122 ALA A N 1
ATOM 948 C CA . ALA A 1 122 ? 8.212 -6.075 9.164 1.00 83.81 122 ALA A CA 1
ATOM 949 C C . ALA A 1 122 ? 9.738 -5.900 9.067 1.00 83.81 122 ALA A C 1
ATOM 951 O O . ALA A 1 122 ? 10.315 -4.910 9.491 1.00 83.81 122 ALA A O 1
ATOM 952 N N . SER A 1 123 ? 10.434 -6.883 8.496 1.00 74.00 123 SER A N 1
ATOM 953 C CA . SER A 1 123 ? 11.892 -6.820 8.310 1.00 74.00 123 SER A CA 1
ATOM 954 C C . SER A 1 123 ? 12.232 -5.889 7.132 1.00 74.00 123 SER A C 1
ATOM 956 O O . SER A 1 123 ? 12.601 -6.348 6.051 1.00 74.00 123 SER A O 1
ATOM 958 N N . TRP A 1 124 ? 12.005 -4.583 7.313 1.00 77.31 124 TRP A N 1
ATOM 959 C CA . TRP A 1 124 ? 12.061 -3.566 6.259 1.00 77.31 124 TRP A CA 1
ATOM 960 C C . TRP A 1 124 ? 13.434 -3.367 5.606 1.00 77.31 124 TRP A C 1
ATOM 962 O O . TRP A 1 124 ? 13.476 -3.262 4.377 1.00 77.31 124 TRP A O 1
ATOM 972 N N . PRO A 1 125 ? 14.563 -3.372 6.344 1.00 73.25 125 PRO A N 1
ATOM 973 C CA . PRO A 1 125 ? 15.877 -3.182 5.729 1.00 73.25 125 PRO A CA 1
ATOM 974 C C . PRO A 1 125 ? 16.164 -4.184 4.603 1.00 73.25 125 PRO A C 1
ATOM 976 O O . PRO A 1 125 ? 16.718 -3.824 3.569 1.00 73.25 125 PRO A O 1
ATOM 979 N N . GLN A 1 126 ? 15.722 -5.435 4.755 1.00 70.56 126 GLN A N 1
ATOM 980 C CA . GLN A 1 126 ? 15.883 -6.468 3.731 1.00 70.56 126 GLN A CA 1
ATOM 981 C C . GLN A 1 126 ? 15.022 -6.203 2.487 1.00 70.56 126 GLN A C 1
ATOM 983 O O . GLN A 1 126 ? 15.441 -6.515 1.374 1.00 70.56 126 GLN A O 1
ATOM 988 N N . VAL A 1 127 ? 13.830 -5.627 2.664 1.00 74.12 127 VAL A N 1
ATOM 989 C CA . VAL A 1 127 ? 12.934 -5.256 1.557 1.00 74.12 127 VAL A CA 1
ATOM 990 C C . VAL A 1 127 ? 13.529 -4.089 0.775 1.00 74.12 127 VAL A C 1
ATOM 992 O O . VAL A 1 127 ? 13.575 -4.142 -0.450 1.00 74.12 127 VAL A O 1
ATOM 995 N N . ALA A 1 128 ? 14.058 -3.080 1.472 1.00 75.06 128 ALA A N 1
ATOM 996 C CA . ALA A 1 128 ? 14.692 -1.921 0.849 1.00 75.06 128 ALA A CA 1
ATOM 997 C C . ALA A 1 128 ? 15.895 -2.310 -0.029 1.00 75.06 128 ALA A C 1
ATOM 999 O O . ALA A 1 128 ? 15.967 -1.891 -1.181 1.00 75.06 128 ALA A O 1
ATOM 1000 N N . VAL A 1 129 ? 16.777 -3.190 0.460 1.00 73.69 129 VAL A N 1
ATOM 1001 C CA . VAL A 1 129 ? 17.900 -3.719 -0.340 1.00 73.69 129 VAL A CA 1
ATOM 1002 C C . VAL A 1 129 ? 17.400 -4.474 -1.577 1.00 73.69 129 VAL A C 1
ATOM 1004 O O . VAL A 1 129 ? 17.968 -4.342 -2.660 1.00 73.69 129 VAL A O 1
ATOM 1007 N N . GLY A 1 130 ? 16.318 -5.248 -1.443 1.00 74.19 130 GLY A N 1
ATOM 1008 C CA . GLY A 1 130 ? 15.688 -5.924 -2.578 1.00 74.19 130 GLY A CA 1
ATOM 1009 C C . GLY A 1 130 ? 15.245 -4.942 -3.665 1.00 74.19 130 GLY A C 1
ATOM 1010 O O . GLY A 1 130 ? 15.544 -5.159 -4.841 1.00 74.19 130 GLY A O 1
ATOM 1011 N N . HIS A 1 131 ? 14.584 -3.848 -3.274 1.00 73.94 131 HIS A N 1
ATOM 1012 C CA . HIS A 1 131 ? 14.138 -2.788 -4.187 1.00 73.94 131 HIS A CA 1
ATOM 1013 C C . HIS A 1 131 ? 15.290 -2.174 -4.977 1.00 73.94 131 HIS A C 1
ATOM 1015 O O . HIS A 1 131 ? 15.181 -2.034 -6.192 1.00 73.94 131 HIS A O 1
ATOM 1021 N N . GLU A 1 132 ? 16.404 -1.856 -4.319 1.00 73.25 132 GLU A N 1
ATOM 1022 C CA . GLU A 1 132 ? 17.577 -1.274 -4.982 1.00 73.25 132 GLU A CA 1
ATOM 1023 C C . GLU A 1 132 ? 18.173 -2.216 -6.033 1.00 73.25 132 GLU A C 1
ATOM 1025 O O . GLU A 1 132 ? 18.457 -1.800 -7.161 1.00 73.25 132 GLU A O 1
ATOM 1030 N N . VAL A 1 133 ? 18.316 -3.499 -5.690 1.00 75.81 133 VAL A N 1
ATOM 1031 C CA . VAL A 1 133 ? 18.836 -4.526 -6.605 1.00 75.81 133 VAL A CA 1
ATOM 1032 C C . VAL A 1 133 ? 17.918 -4.694 -7.813 1.00 75.81 133 VAL A C 1
ATOM 1034 O O . VAL A 1 133 ? 18.384 -4.752 -8.953 1.00 75.81 133 VAL A O 1
ATOM 1037 N N . GLU A 1 134 ? 16.611 -4.751 -7.580 1.00 77.50 134 GLU A N 1
ATOM 1038 C CA . GLU A 1 134 ? 15.631 -4.949 -8.642 1.00 77.50 134 GLU A CA 1
ATOM 1039 C C . GLU A 1 134 ? 15.513 -3.720 -9.550 1.00 77.50 134 GLU A C 1
ATOM 1041 O O . GLU A 1 134 ? 15.446 -3.850 -10.774 1.00 77.50 134 GLU A O 1
ATOM 1046 N N . PHE A 1 135 ? 15.595 -2.519 -8.977 1.00 76.00 135 PHE A N 1
ATOM 1047 C CA . PHE A 1 135 ? 15.670 -1.283 -9.746 1.00 76.00 135 PHE A CA 1
ATOM 1048 C C . PHE A 1 135 ? 16.928 -1.241 -10.623 1.00 76.00 135 PHE A C 1
ATOM 1050 O O . PHE A 1 135 ? 16.842 -0.906 -11.807 1.00 76.00 135 PHE A O 1
ATOM 1057 N N . ALA A 1 136 ? 18.092 -1.618 -10.082 1.00 80.06 136 ALA A N 1
ATOM 1058 C CA . ALA A 1 136 ? 19.336 -1.684 -10.847 1.00 80.06 136 ALA A CA 1
ATOM 1059 C C . ALA A 1 136 ? 19.244 -2.698 -12.002 1.00 80.06 136 ALA A C 1
ATOM 1061 O O . ALA A 1 136 ? 19.684 -2.404 -13.118 1.00 80.06 136 ALA A O 1
ATOM 1062 N N . ARG A 1 137 ? 18.618 -3.860 -11.765 1.00 79.50 137 ARG A N 1
ATOM 1063 C CA . ARG A 1 137 ? 18.340 -4.870 -12.798 1.00 79.50 137 ARG A CA 1
ATOM 1064 C C . ARG A 1 137 ? 17.466 -4.300 -13.914 1.00 79.50 137 ARG A C 1
ATOM 1066 O O . ARG A 1 137 ? 17.834 -4.409 -15.084 1.00 79.50 137 ARG A O 1
ATOM 1073 N N . TYR A 1 138 ? 16.364 -3.640 -13.559 1.00 76.38 138 TYR A N 1
ATOM 1074 C CA . TYR A 1 138 ? 15.474 -2.998 -14.526 1.00 76.38 138 TYR A CA 1
ATOM 1075 C C . TYR A 1 138 ? 16.189 -1.911 -15.340 1.00 76.38 138 TYR A C 1
ATOM 1077 O O . TYR A 1 138 ? 16.088 -1.892 -16.566 1.00 76.38 138 TYR A O 1
ATOM 1085 N N . ALA A 1 139 ? 16.946 -1.027 -14.683 1.00 78.25 139 ALA A N 1
ATOM 1086 C CA . ALA A 1 139 ? 17.681 0.043 -15.355 1.00 78.25 139 ALA A CA 1
ATOM 1087 C C . ALA A 1 139 ? 18.701 -0.510 -16.364 1.00 78.25 139 ALA A C 1
ATOM 1089 O O . ALA A 1 139 ? 18.806 -0.007 -17.485 1.00 78.25 139 ALA A O 1
ATOM 1090 N N . LEU A 1 140 ? 19.410 -1.582 -15.998 1.00 83.69 140 LEU A N 1
ATOM 1091 C CA . LEU A 1 140 ? 20.350 -2.265 -16.885 1.00 83.69 140 LEU A CA 1
ATOM 1092 C C . LEU A 1 140 ? 19.645 -2.911 -18.085 1.00 83.69 140 LEU A C 1
ATOM 1094 O O . LEU A 1 140 ? 20.127 -2.818 -19.215 1.00 83.69 140 LEU A O 1
ATOM 1098 N N . ASP A 1 141 ? 18.510 -3.562 -17.849 1.00 79.69 141 ASP A N 1
ATOM 1099 C CA . ASP A 1 141 ? 17.722 -4.199 -18.899 1.00 79.69 141 ASP A CA 1
ATOM 1100 C C . ASP A 1 141 ? 17.138 -3.175 -19.877 1.00 79.69 141 ASP A C 1
ATOM 1102 O O . ASP A 1 141 ? 17.187 -3.395 -21.090 1.00 79.69 141 ASP A O 1
ATOM 1106 N N . ALA A 1 142 ? 16.675 -2.029 -19.373 1.00 79.62 142 ALA A N 1
ATOM 1107 C CA . ALA A 1 142 ? 16.200 -0.917 -20.191 1.00 79.62 142 ALA A CA 1
ATOM 1108 C C . ALA A 1 142 ? 17.323 -0.318 -21.043 1.00 79.62 142 ALA A C 1
ATOM 1110 O O . ALA A 1 142 ? 17.118 -0.065 -22.229 1.00 79.62 142 ALA A O 1
ATOM 1111 N N . ALA A 1 143 ? 18.522 -0.156 -20.478 1.00 83.44 143 ALA A N 1
ATOM 1112 C CA . ALA A 1 143 ? 19.683 0.328 -21.221 1.00 83.44 143 ALA A CA 1
ATOM 1113 C C . ALA A 1 143 ? 20.113 -0.641 -22.338 1.00 83.44 143 ALA A C 1
ATOM 1115 O O . ALA A 1 143 ? 20.518 -0.204 -23.411 1.00 83.44 143 ALA A O 1
ATOM 1116 N N . LYS A 1 144 ? 20.017 -1.956 -22.105 1.00 87.81 144 LYS A N 1
ATOM 1117 C CA . LYS A 1 144 ? 20.459 -2.983 -23.065 1.00 87.81 144 LYS A CA 1
ATOM 1118 C C . LYS A 1 144 ? 19.435 -3.310 -24.148 1.00 87.81 144 LYS A C 1
ATOM 1120 O O . LYS A 1 144 ? 19.822 -3.614 -25.271 1.00 87.81 144 LYS A O 1
ATOM 1125 N N . ARG A 1 145 ? 18.148 -3.348 -23.797 1.00 85.75 145 ARG A N 1
ATOM 1126 C CA . ARG A 1 145 ? 17.070 -3.893 -24.647 1.00 85.75 145 ARG A CA 1
ATOM 1127 C C . ARG A 1 145 ? 15.964 -2.878 -24.945 1.00 85.75 145 ARG A C 1
ATOM 1129 O O . ARG A 1 145 ? 14.952 -3.235 -25.545 1.00 85.75 145 ARG A O 1
ATOM 1136 N N . GLY A 1 146 ? 16.140 -1.631 -24.514 1.00 81.56 146 GLY A N 1
ATOM 1137 C CA . GLY A 1 146 ? 15.102 -0.609 -24.551 1.00 81.56 146 GLY A CA 1
ATOM 1138 C C . GLY A 1 146 ? 13.995 -0.851 -23.520 1.00 81.56 146 GLY A C 1
ATOM 1139 O O . GLY A 1 146 ? 13.897 -1.907 -22.891 1.00 81.56 146 GLY A O 1
ATOM 1140 N N . VAL A 1 147 ? 13.120 0.144 -23.361 1.00 80.00 147 VAL A N 1
ATOM 1141 C CA . VAL A 1 147 ? 12.019 0.117 -22.379 1.00 80.00 147 VAL A CA 1
ATOM 1142 C C . VAL A 1 147 ? 11.053 -1.041 -22.636 1.00 80.00 147 VAL A C 1
ATOM 1144 O O . VAL A 1 147 ? 10.688 -1.743 -21.699 1.00 80.00 147 VAL A O 1
ATOM 1147 N N . ALA A 1 148 ? 10.690 -1.304 -23.896 1.00 79.50 148 ALA A N 1
ATOM 1148 C CA . ALA A 1 148 ? 9.802 -2.416 -24.244 1.00 79.50 148 ALA A CA 1
ATOM 1149 C C . ALA A 1 148 ? 10.377 -3.777 -23.803 1.00 79.50 148 ALA A C 1
ATOM 1151 O O . ALA A 1 148 ? 9.676 -4.579 -23.186 1.00 79.50 148 ALA A O 1
ATOM 1152 N N . GLY A 1 149 ? 11.670 -4.015 -24.053 1.00 78.25 149 GLY A N 1
ATOM 1153 C CA . GLY A 1 149 ? 12.351 -5.241 -23.636 1.00 78.25 149 GLY A CA 1
ATOM 1154 C C . GLY A 1 149 ? 12.496 -5.369 -22.116 1.00 78.25 149 GLY A C 1
ATOM 1155 O O . GLY A 1 149 ? 12.437 -6.478 -21.587 1.00 78.25 149 GLY A O 1
ATOM 1156 N N . ALA A 1 150 ? 12.654 -4.253 -21.400 1.00 79.94 150 ALA A N 1
ATOM 1157 C CA . ALA A 1 150 ? 12.693 -4.243 -19.938 1.00 79.94 150 ALA A CA 1
ATOM 1158 C C . ALA A 1 150 ? 11.321 -4.529 -19.313 1.00 79.94 150 ALA A C 1
ATOM 1160 O O . ALA A 1 150 ? 11.228 -5.330 -18.386 1.00 79.94 150 ALA A O 1
ATOM 1161 N N . LEU A 1 151 ? 10.250 -3.938 -19.848 1.00 77.56 151 LEU A N 1
ATOM 1162 C CA . LEU A 1 151 ? 8.880 -4.193 -19.395 1.00 77.56 151 LEU A CA 1
ATOM 1163 C C . LEU A 1 151 ? 8.457 -5.647 -19.644 1.00 77.56 151 LEU A C 1
ATOM 1165 O O . LEU A 1 151 ? 7.892 -6.278 -18.751 1.00 77.56 151 LEU A O 1
ATOM 1169 N N . ALA A 1 152 ? 8.810 -6.215 -20.801 1.00 79.31 152 ALA A N 1
ATOM 1170 C CA . ALA A 1 152 ? 8.580 -7.630 -21.094 1.00 79.31 152 ALA A CA 1
ATOM 1171 C C . ALA A 1 152 ? 9.386 -8.568 -20.172 1.00 79.31 152 ALA A C 1
ATOM 1173 O O . ALA A 1 152 ? 8.914 -9.651 -19.830 1.00 79.31 152 ALA A O 1
ATOM 1174 N N . ALA A 1 153 ? 10.587 -8.162 -19.742 1.00 77.00 153 ALA A N 1
ATOM 1175 C CA . ALA A 1 153 ? 11.377 -8.914 -18.765 1.00 77.00 153 ALA A CA 1
ATOM 1176 C C . ALA A 1 153 ? 10.786 -8.827 -17.345 1.00 77.00 153 ALA A C 1
ATOM 1178 O O . ALA A 1 153 ? 10.774 -9.827 -16.627 1.00 77.00 153 ALA A O 1
ATOM 1179 N N . LEU A 1 154 ? 10.268 -7.655 -16.959 1.00 74.19 154 LEU A N 1
ATOM 1180 C CA . LEU A 1 154 ? 9.622 -7.420 -15.665 1.00 74.19 154 LEU A CA 1
ATOM 1181 C C . LEU A 1 154 ? 8.290 -8.173 -15.550 1.00 74.19 154 LEU A C 1
ATOM 1183 O O . LEU A 1 154 ? 8.001 -8.791 -14.525 1.00 74.19 154 LEU A O 1
ATOM 1187 N N . CYS A 1 155 ? 7.486 -8.141 -16.612 1.00 76.06 155 CYS A N 1
ATOM 1188 C CA . CYS A 1 155 ? 6.220 -8.850 -16.704 1.00 76.06 155 CYS A CA 1
ATOM 1189 C C . CYS A 1 155 ? 6.190 -9.704 -17.982 1.00 76.06 155 CYS A C 1
ATOM 1191 O O . CYS A 1 155 ? 5.794 -9.213 -19.047 1.00 76.06 155 CYS A O 1
ATOM 1193 N N . PRO A 1 156 ? 6.614 -10.980 -17.900 1.00 76.25 156 PRO A N 1
ATOM 1194 C CA . PRO A 1 156 ? 6.602 -11.883 -19.044 1.00 76.25 156 PRO A CA 1
ATOM 1195 C C . PRO A 1 156 ? 5.209 -11.996 -19.669 1.00 76.25 156 PRO A C 1
ATOM 1197 O O . PRO A 1 156 ? 4.237 -12.266 -18.969 1.00 76.25 156 PRO A O 1
ATOM 1200 N N . GLY A 1 157 ? 5.132 -11.813 -20.988 1.00 76.56 157 GLY A N 1
ATOM 1201 C CA . GLY A 1 157 ? 3.878 -11.817 -21.754 1.00 76.56 157 GLY A CA 1
ATOM 1202 C C . GLY A 1 157 ? 3.285 -10.427 -22.001 1.00 76.56 157 GLY A C 1
ATOM 1203 O O . GLY A 1 157 ? 2.483 -10.282 -22.922 1.00 76.56 157 GLY A O 1
ATOM 1204 N N . SER A 1 158 ? 3.728 -9.407 -21.257 1.00 79.75 158 SER A N 1
ATOM 1205 C CA . SER A 1 158 ? 3.309 -8.021 -21.479 1.00 79.75 158 SER A CA 1
ATOM 1206 C C . SER A 1 158 ? 3.873 -7.433 -22.774 1.00 79.75 158 SER A C 1
ATOM 1208 O O . SER A 1 158 ? 4.896 -7.894 -23.297 1.00 79.75 158 SER A O 1
ATOM 1210 N N . ARG A 1 159 ? 3.199 -6.412 -23.308 1.00 78.69 159 ARG A N 1
ATOM 1211 C CA . ARG A 1 159 ? 3.541 -5.791 -24.595 1.00 78.69 159 ARG A CA 1
ATOM 1212 C C . ARG A 1 159 ? 3.434 -4.280 -24.499 1.00 78.69 159 ARG A C 1
ATOM 1214 O O . ARG A 1 159 ? 2.485 -3.768 -23.925 1.00 78.69 159 ARG A O 1
ATOM 1221 N N . LEU A 1 160 ? 4.396 -3.566 -25.075 1.00 78.50 160 LEU A N 1
ATOM 1222 C CA . LEU A 1 160 ? 4.302 -2.120 -25.262 1.00 78.50 160 LEU A CA 1
ATOM 1223 C C . LEU A 1 160 ? 3.913 -1.857 -26.721 1.00 78.50 160 LEU A C 1
ATOM 1225 O O . LEU A 1 160 ? 4.715 -2.129 -27.614 1.00 78.50 160 LEU A O 1
ATOM 1229 N N . VAL A 1 161 ? 2.694 -1.374 -26.955 1.00 77.00 161 VAL A N 1
ATOM 1230 C CA . VAL A 1 161 ? 2.128 -1.114 -28.289 1.00 77.00 161 VAL A CA 1
ATOM 1231 C C . VAL A 1 161 ? 1.589 0.310 -28.310 1.00 77.00 161 VAL A C 1
ATOM 1233 O O . VAL A 1 161 ? 0.788 0.666 -27.453 1.00 77.00 161 VAL A O 1
ATOM 1236 N N . ASP A 1 162 ? 2.067 1.139 -29.240 1.00 75.38 162 ASP A N 1
ATOM 1237 C CA . ASP A 1 162 ? 1.628 2.534 -29.419 1.00 75.38 162 ASP A CA 1
ATOM 1238 C C . ASP A 1 162 ? 1.620 3.369 -28.121 1.00 75.38 162 ASP A C 1
ATOM 1240 O O . ASP A 1 162 ? 0.718 4.157 -27.852 1.00 75.38 162 ASP A O 1
ATOM 1244 N N . GLY A 1 163 ? 2.632 3.166 -27.268 1.00 68.94 163 GLY A N 1
ATOM 1245 C CA . GLY A 1 163 ? 2.750 3.852 -25.974 1.00 68.94 163 GLY A CA 1
ATOM 1246 C C . GLY A 1 163 ? 1.849 3.296 -24.862 1.00 68.94 163 GLY A C 1
ATOM 1247 O O . GLY A 1 163 ? 1.906 3.786 -23.734 1.00 68.94 163 GLY A O 1
ATOM 1248 N N . CYS A 1 164 ? 1.066 2.251 -25.134 1.00 74.38 164 CYS A N 1
ATOM 1249 C CA . CYS A 1 164 ? 0.261 1.526 -24.158 1.00 74.38 164 CYS A CA 1
ATOM 1250 C C . CYS A 1 164 ? 0.982 0.252 -23.698 1.00 74.38 164 CYS A C 1
ATOM 1252 O O . CYS A 1 164 ? 1.397 -0.566 -24.521 1.00 74.38 164 CYS A O 1
ATOM 1254 N N . TRP A 1 165 ? 1.146 0.080 -22.383 1.00 79.69 165 TRP A N 1
ATOM 1255 C CA . TRP A 1 165 ? 1.681 -1.155 -21.810 1.00 79.69 165 TRP A CA 1
ATOM 1256 C C . TRP A 1 165 ? 0.536 -2.096 -21.433 1.00 79.69 165 TRP A C 1
ATOM 1258 O O . TRP A 1 165 ? -0.170 -1.860 -20.453 1.00 79.69 165 TRP A O 1
ATOM 1268 N N . ASP A 1 166 ? 0.365 -3.146 -22.227 1.00 78.25 166 ASP A N 1
ATOM 1269 C CA . ASP A 1 166 ? -0.640 -4.186 -22.042 1.00 78.25 166 ASP A CA 1
ATOM 1270 C C . ASP A 1 166 ? -0.075 -5.337 -21.204 1.00 78.25 166 ASP A C 1
ATOM 1272 O O . ASP A 1 166 ? 1.022 -5.842 -21.469 1.00 78.25 166 ASP A O 1
ATOM 1276 N N . VAL A 1 167 ? -0.819 -5.739 -20.176 1.00 78.31 167 VAL A N 1
ATOM 1277 C CA . VAL A 1 167 ? -0.425 -6.755 -19.201 1.00 78.31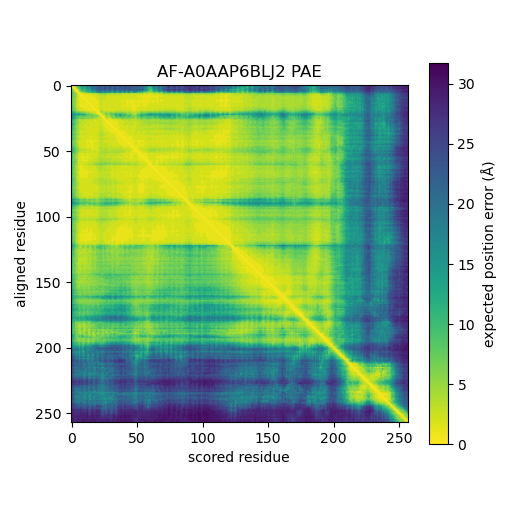 167 VAL A CA 1
ATOM 1278 C C . VAL A 1 167 ? -1.605 -7.681 -18.942 1.00 78.31 167 VAL A C 1
ATOM 1280 O O . VAL A 1 167 ? -2.661 -7.237 -18.493 1.00 78.31 167 VAL A O 1
ATOM 1283 N N . ASP A 1 168 ? -1.386 -8.983 -19.132 1.00 74.25 168 ASP A N 1
ATOM 1284 C CA . ASP A 1 168 ? -2.384 -10.003 -18.821 1.00 74.25 168 ASP A CA 1
ATOM 1285 C C . ASP A 1 168 ? -2.814 -9.919 -17.349 1.00 74.25 168 ASP A C 1
ATOM 1287 O O . ASP A 1 168 ? -2.022 -10.105 -16.416 1.00 74.25 168 ASP A O 1
ATOM 1291 N N . ALA A 1 169 ? -4.106 -9.669 -17.139 1.00 69.69 169 ALA A N 1
ATOM 1292 C CA . ALA A 1 169 ? -4.713 -9.549 -15.826 1.00 69.69 169 ALA A CA 1
ATOM 1293 C C . ALA A 1 169 ? -6.043 -10.321 -15.758 1.00 69.69 169 ALA A C 1
ATOM 1295 O O . ALA A 1 169 ? -6.753 -10.451 -16.753 1.00 69.69 169 ALA A O 1
ATOM 1296 N N . PRO A 1 170 ? -6.443 -10.801 -14.566 1.00 65.31 170 PRO A N 1
ATOM 1297 C CA . PRO A 1 170 ? -7.713 -11.506 -14.368 1.00 65.31 170 PRO A CA 1
ATOM 1298 C C . PRO A 1 170 ? -8.944 -10.581 -14.431 1.00 65.31 170 PRO A C 1
ATOM 1300 O O . PRO A 1 170 ? -10.063 -11.024 -14.180 1.00 65.31 170 PRO A O 1
ATOM 1303 N N . TYR A 1 171 ? -8.746 -9.293 -14.712 1.00 63.44 171 TYR A N 1
ATOM 1304 C CA . TYR A 1 171 ? -9.780 -8.279 -14.879 1.00 63.44 171 TYR A CA 1
ATOM 1305 C C . TYR A 1 171 ? -9.300 -7.223 -15.883 1.00 63.44 171 TYR A C 1
ATOM 1307 O O . TYR A 1 171 ? -8.113 -6.906 -15.929 1.00 63.44 171 TYR A O 1
ATOM 1315 N N . ALA A 1 172 ? -10.228 -6.636 -16.641 1.00 68.00 172 ALA A N 1
ATOM 1316 C CA . ALA A 1 172 ? -9.926 -5.501 -17.506 1.00 68.00 172 ALA A CA 1
ATOM 1317 C C . ALA A 1 172 ? -9.782 -4.226 -16.665 1.00 68.00 172 ALA A C 1
ATOM 1319 O O . ALA A 1 172 ? -10.673 -3.880 -15.882 1.00 68.00 172 ALA A O 1
ATOM 1320 N N . ARG A 1 173 ? -8.656 -3.526 -16.812 1.00 68.38 173 ARG A N 1
ATOM 1321 C CA . ARG A 1 173 ? -8.432 -2.226 -16.181 1.00 68.38 173 ARG A CA 1
ATOM 1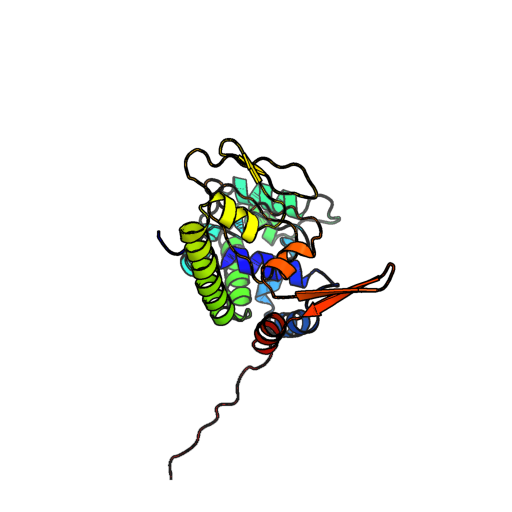322 C C . ARG A 1 173 ? -7.512 -1.376 -17.038 1.00 68.38 173 ARG A C 1
ATOM 1324 O O . ARG A 1 173 ? -6.429 -1.813 -17.398 1.00 68.38 173 ARG A O 1
ATOM 1331 N N . TYR A 1 174 ? -7.925 -0.135 -17.255 1.00 70.06 174 TYR A N 1
ATOM 1332 C CA . TYR A 1 174 ? -7.133 0.871 -17.947 1.00 70.06 174 TYR A CA 1
ATOM 1333 C C . TYR A 1 174 ? -6.679 1.926 -16.943 1.00 70.06 174 TYR A C 1
ATOM 1335 O O . TYR A 1 174 ? -7.471 2.396 -16.124 1.00 70.06 174 TYR A O 1
ATOM 1343 N N . VAL A 1 175 ? -5.393 2.264 -16.981 1.00 68.31 175 VAL A N 1
ATOM 1344 C CA . VAL A 1 175 ? -4.804 3.340 -16.181 1.00 68.31 175 VAL A CA 1
ATOM 1345 C C . VAL A 1 175 ? -4.094 4.276 -17.141 1.00 68.31 175 VAL A C 1
ATOM 1347 O O . VAL A 1 175 ? -3.185 3.870 -17.860 1.00 68.31 175 VAL A O 1
ATOM 1350 N N . THR A 1 176 ? -4.531 5.528 -17.176 1.00 65.50 176 THR A N 1
ATOM 1351 C CA . THR A 1 176 ? -3.930 6.555 -18.023 1.00 65.50 176 THR A CA 1
ATOM 1352 C C . THR A 1 176 ? -2.752 7.187 -17.301 1.00 65.50 176 THR A C 1
ATOM 1354 O O . THR A 1 176 ? -2.918 7.732 -16.214 1.00 65.50 176 THR A O 1
ATOM 1357 N N . ALA A 1 177 ? -1.575 7.168 -17.926 1.00 59.25 177 ALA A N 1
ATOM 1358 C CA . ALA A 1 177 ? -0.379 7.793 -17.366 1.00 59.25 177 ALA A CA 1
ATOM 1359 C C . ALA A 1 177 ? -0.416 9.338 -17.391 1.00 59.25 177 ALA A C 1
ATOM 1361 O O . ALA A 1 177 ? 0.478 9.952 -16.820 1.00 5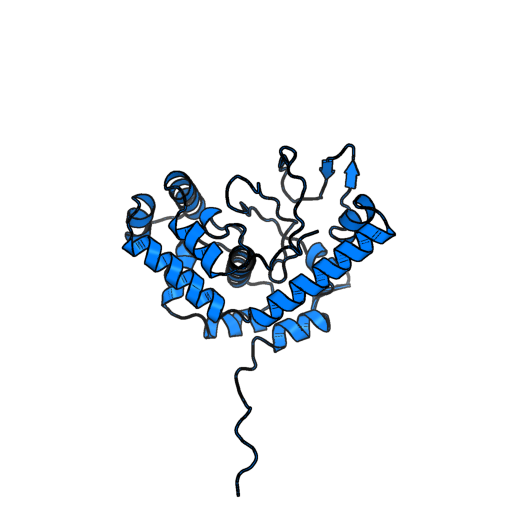9.25 177 ALA A O 1
ATOM 1362 N N . ALA A 1 178 ? -1.423 9.961 -18.025 1.00 59.78 178 ALA A N 1
ATOM 1363 C CA . ALA A 1 178 ? -1.643 11.416 -18.087 1.00 59.78 178 ALA A CA 1
ATOM 1364 C C . ALA A 1 178 ? -0.351 12.231 -18.337 1.00 59.78 178 ALA A C 1
ATOM 1366 O O . ALA A 1 178 ? -0.088 13.206 -17.636 1.00 59.78 178 ALA A O 1
ATOM 1367 N N . ASP A 1 179 ? 0.480 11.766 -19.278 1.00 57.81 179 ASP A N 1
ATOM 1368 C CA . ASP A 1 179 ? 1.798 12.315 -19.654 1.00 57.81 179 ASP A CA 1
ATOM 1369 C C . ASP A 1 179 ? 2.898 12.269 -18.575 1.00 57.81 179 ASP A C 1
ATOM 1371 O O . ASP A 1 179 ? 3.990 12.807 -18.750 1.00 57.81 179 ASP A O 1
ATOM 1375 N N . ARG A 1 180 ? 2.663 11.569 -17.462 1.00 60.44 180 ARG A N 1
ATOM 1376 C CA . ARG A 1 180 ? 3.596 11.453 -16.321 1.00 60.44 180 ARG A CA 1
ATOM 1377 C C . ARG A 1 180 ? 4.496 10.220 -16.385 1.00 60.44 180 ARG A C 1
ATOM 1379 O O . ARG A 1 180 ? 5.340 10.028 -15.512 1.00 60.44 180 ARG A O 1
ATOM 1386 N N . GLY A 1 181 ? 4.317 9.390 -17.410 1.00 64.19 181 GLY A N 1
ATOM 1387 C CA . GLY A 1 181 ? 5.028 8.126 -17.571 1.00 64.19 181 GLY A CA 1
ATOM 1388 C C . GLY A 1 181 ? 4.595 7.045 -16.574 1.00 64.19 181 GLY A C 1
ATOM 1389 O O . GLY A 1 181 ? 3.664 7.214 -15.787 1.00 64.19 181 GLY A O 1
ATOM 1390 N N . LEU A 1 182 ? 5.277 5.899 -16.637 1.00 69.12 182 LEU A N 1
ATOM 1391 C CA . LEU A 1 182 ? 5.034 4.742 -15.777 1.00 69.12 182 LEU A CA 1
ATOM 1392 C C . LEU A 1 182 ? 6.154 4.588 -14.751 1.00 69.12 182 LEU A C 1
ATOM 1394 O O . LEU A 1 182 ? 7.334 4.761 -15.055 1.00 69.12 182 LEU A O 1
ATOM 1398 N N . VAL A 1 183 ? 5.758 4.213 -13.540 1.00 71.00 183 VAL A N 1
ATOM 1399 C CA . VAL A 1 183 ? 6.649 3.984 -12.407 1.00 71.00 183 VAL A CA 1
ATOM 1400 C C . VAL A 1 183 ? 6.571 2.498 -12.046 1.00 71.00 183 VAL A C 1
ATOM 1402 O O . VAL A 1 183 ? 5.611 2.090 -11.391 1.00 71.00 183 VAL A O 1
ATOM 1405 N N . PRO A 1 184 ? 7.520 1.656 -12.498 1.00 69.81 184 PRO A N 1
ATOM 1406 C CA . PRO A 1 184 ? 7.548 0.260 -12.092 1.00 69.81 184 PRO A CA 1
ATOM 1407 C C . PRO A 1 184 ? 7.956 0.169 -10.619 1.00 69.81 184 PRO A C 1
ATOM 1409 O O . PRO A 1 184 ? 9.033 0.621 -10.234 1.00 69.81 184 PRO A O 1
ATOM 1412 N N . LEU A 1 185 ? 7.085 -0.426 -9.806 1.00 73.25 185 LEU A N 1
ATOM 1413 C CA . LEU A 1 185 ? 7.354 -0.734 -8.404 1.00 73.25 185 LEU A CA 1
ATOM 1414 C C . LEU A 1 185 ? 7.479 -2.252 -8.262 1.00 73.25 185 LEU A C 1
ATOM 1416 O O . LEU A 1 185 ? 6.454 -2.945 -8.287 1.00 73.25 185 LEU A O 1
ATOM 1420 N N . PRO A 1 186 ? 8.702 -2.800 -8.157 1.00 69.25 186 PRO A N 1
ATOM 1421 C CA . PRO A 1 186 ? 8.849 -4.201 -7.803 1.00 69.25 186 PRO A CA 1
ATOM 1422 C C . PRO A 1 186 ? 8.254 -4.424 -6.413 1.00 69.25 186 PRO A C 1
ATOM 1424 O O . PRO A 1 186 ? 8.355 -3.559 -5.555 1.00 69.25 186 PRO A O 1
ATOM 1427 N N . THR A 1 187 ? 7.583 -5.552 -6.192 1.00 72.81 187 THR A N 1
ATOM 1428 C CA . THR A 1 187 ? 6.968 -5.844 -4.890 1.00 72.81 187 THR A CA 1
ATOM 1429 C C . THR A 1 187 ? 7.419 -7.205 -4.382 1.00 72.81 187 THR A C 1
ATOM 1431 O O . THR A 1 187 ? 7.329 -8.201 -5.102 1.00 72.81 187 THR A O 1
ATOM 1434 N N . PHE A 1 188 ? 7.931 -7.267 -3.151 1.00 71.19 188 PHE A N 1
ATOM 1435 C CA . PHE A 1 188 ? 8.576 -8.475 -2.607 1.00 71.19 188 PHE A CA 1
ATOM 1436 C C . PHE A 1 188 ? 7.629 -9.352 -1.799 1.00 71.19 188 PHE A C 1
ATOM 1438 O O . PHE A 1 188 ? 7.839 -10.564 -1.689 1.00 71.19 188 PHE A O 1
ATOM 1445 N N . TYR A 1 189 ? 6.567 -8.763 -1.254 1.00 71.50 189 TYR A N 1
ATOM 1446 C CA . TYR A 1 189 ? 5.539 -9.525 -0.556 1.00 71.50 189 TYR A CA 1
ATOM 1447 C C . TYR A 1 189 ? 4.423 -9.992 -1.479 1.00 71.50 189 TYR A C 1
ATOM 1449 O O . TYR A 1 189 ? 3.690 -10.906 -1.122 1.00 71.50 189 TYR A O 1
ATOM 1457 N N . TRP A 1 190 ? 4.270 -9.405 -2.661 1.00 72.19 190 TRP A N 1
ATOM 1458 C CA . TRP A 1 190 ? 3.097 -9.630 -3.490 1.00 72.19 190 TRP A CA 1
ATOM 1459 C C . TRP A 1 190 ? 3.215 -10.836 -4.423 1.00 72.19 190 TRP A C 1
ATOM 1461 O O . TRP A 1 190 ? 4.257 -11.128 -5.000 1.00 72.19 190 TRP A O 1
ATOM 1471 N N . THR A 1 191 ? 2.099 -11.552 -4.575 1.00 64.19 191 THR A N 1
ATOM 1472 C CA . THR A 1 191 ? 2.018 -12.813 -5.340 1.00 64.19 191 THR A CA 1
ATOM 1473 C C . THR A 1 191 ? 0.799 -12.856 -6.265 1.00 64.19 191 THR A C 1
ATOM 1475 O O . THR A 1 191 ? 0.390 -13.916 -6.738 1.00 64.19 191 THR A O 1
ATOM 1478 N N . GLY A 1 192 ? 0.150 -11.703 -6.446 1.00 63.41 192 GLY A N 1
ATOM 1479 C CA . GLY A 1 192 ? -0.993 -11.511 -7.334 1.00 63.41 192 GLY A CA 1
ATOM 1480 C C . GLY A 1 192 ? -0.587 -10.804 -8.624 1.00 63.41 192 GLY A C 1
ATOM 1481 O O . GLY A 1 192 ? 0.606 -10.687 -8.921 1.00 63.41 192 GLY A O 1
ATOM 1482 N N . ALA A 1 193 ? -1.582 -10.446 -9.442 1.00 65.62 193 ALA A N 1
ATOM 1483 C CA . ALA A 1 193 ? -1.326 -9.900 -10.776 1.00 65.62 193 ALA A CA 1
ATOM 1484 C C . ALA A 1 193 ? -0.589 -8.561 -10.661 1.00 65.62 193 ALA A C 1
ATOM 1486 O O . ALA A 1 193 ? -0.564 -7.966 -9.575 1.00 65.62 193 ALA A O 1
ATOM 1487 N N . ALA A 1 194 ? 0.001 -8.095 -11.766 1.00 69.62 194 ALA A N 1
ATOM 1488 C CA . ALA A 1 194 ? 0.582 -6.761 -11.811 1.00 69.62 194 ALA A CA 1
ATOM 1489 C C . ALA A 1 194 ? -0.454 -5.739 -11.317 1.00 69.62 194 ALA A C 1
ATOM 1491 O O . ALA A 1 194 ? -1.611 -5.733 -11.748 1.00 69.62 194 ALA A O 1
ATOM 1492 N N . LEU A 1 195 ? -0.046 -4.918 -10.352 1.00 72.50 195 LEU A N 1
ATOM 1493 C CA . LEU A 1 195 ? -0.898 -3.889 -9.778 1.00 72.50 195 LEU A CA 1
ATOM 1494 C C . LEU A 1 195 ? -0.622 -2.577 -10.502 1.00 72.50 195 LEU A C 1
ATOM 1496 O O . LEU A 1 195 ? 0.528 -2.177 -10.649 1.00 72.50 195 LEU A O 1
ATOM 1500 N N . ALA A 1 196 ? -1.692 -1.910 -10.926 1.00 71.06 196 ALA A N 1
ATOM 1501 C CA . ALA A 1 196 ? -1.630 -0.596 -11.545 1.00 71.06 196 ALA A CA 1
ATOM 1502 C C . ALA A 1 196 ? -2.451 0.398 -10.718 1.00 71.06 196 ALA A C 1
ATOM 1504 O O . ALA A 1 196 ? -3.557 0.092 -10.257 1.00 71.06 196 ALA A O 1
ATOM 1505 N N . GLY A 1 197 ? -1.898 1.588 -10.517 1.00 66.50 197 GLY A N 1
ATOM 1506 C CA . GLY A 1 197 ? -2.505 2.684 -9.771 1.00 66.50 197 GLY A CA 1
ATOM 1507 C C . GLY A 1 197 ? -2.194 4.006 -10.453 1.00 66.50 197 GLY A C 1
ATOM 1508 O O . GLY A 1 197 ? -1.219 4.105 -11.194 1.00 66.50 197 GLY A O 1
ATOM 1509 N N . ASP A 1 198 ? -3.047 4.999 -10.226 1.00 64.69 198 ASP A N 1
ATOM 1510 C CA . ASP A 1 198 ? -2.786 6.361 -10.679 1.00 64.69 198 ASP A CA 1
ATOM 1511 C C . ASP A 1 198 ? -1.920 7.076 -9.633 1.00 64.69 198 ASP A C 1
ATOM 1513 O O . ASP A 1 198 ? -2.298 7.181 -8.462 1.00 64.69 198 ASP A O 1
ATOM 1517 N N . ASN A 1 199 ? -0.768 7.583 -10.071 1.00 56.41 199 ASN A N 1
ATOM 1518 C CA . ASN A 1 199 ? 0.175 8.328 -9.240 1.00 56.41 199 ASN A CA 1
ATOM 1519 C C . ASN A 1 199 ? -0.429 9.638 -8.687 1.00 56.41 199 ASN A C 1
ATOM 1521 O O . ASN A 1 199 ? 0.065 10.153 -7.687 1.00 56.41 199 ASN A O 1
ATOM 1525 N N . ALA A 1 200 ? -1.482 10.185 -9.309 1.00 51.56 200 ALA A N 1
ATOM 1526 C CA . ALA A 1 200 ? -2.161 11.416 -8.891 1.00 51.56 200 ALA A CA 1
ATOM 1527 C C . ALA A 1 200 ? -3.226 11.193 -7.806 1.00 51.56 200 ALA A C 1
ATOM 1529 O O . ALA A 1 200 ? -3.473 12.078 -6.990 1.00 51.56 200 ALA A O 1
ATOM 1530 N N . ALA A 1 201 ? -3.857 10.016 -7.800 1.00 51.53 201 ALA A N 1
ATOM 1531 C CA . ALA A 1 201 ? -4.968 9.688 -6.905 1.00 51.53 201 ALA A CA 1
ATOM 1532 C C . ALA A 1 201 ? -4.513 9.160 -5.529 1.00 51.53 201 ALA A C 1
ATOM 1534 O O . ALA A 1 201 ? -5.348 8.846 -4.682 1.00 51.53 201 ALA A O 1
ATOM 1535 N N . GLY A 1 202 ? -3.198 9.077 -5.293 1.00 46.66 202 GLY A N 1
ATOM 1536 C CA . GLY A 1 202 ? -2.631 8.842 -3.965 1.00 46.66 202 GLY A CA 1
ATOM 1537 C C . GLY A 1 202 ? -2.694 7.402 -3.452 1.00 46.66 202 GLY A C 1
ATOM 1538 O O . GLY A 1 202 ? -2.619 7.216 -2.243 1.00 46.66 202 GLY A O 1
ATOM 1539 N N . GLY A 1 203 ? -2.797 6.388 -4.320 1.00 51.28 203 GLY A N 1
ATOM 1540 C CA . GLY A 1 203 ? -2.625 4.993 -3.891 1.00 51.28 203 GLY A CA 1
ATOM 1541 C C . GLY A 1 203 ? -2.897 3.938 -4.964 1.00 51.28 203 GLY A C 1
ATOM 1542 O O . GLY A 1 203 ? -3.605 4.178 -5.949 1.00 51.28 203 GLY A O 1
ATOM 1543 N N . LEU A 1 204 ? -2.363 2.727 -4.768 1.00 53.03 204 LEU A N 1
ATOM 1544 C CA . LEU A 1 204 ? -2.704 1.578 -5.606 1.00 53.03 204 LEU A CA 1
ATOM 1545 C C . LEU A 1 204 ? -4.051 1.029 -5.134 1.00 53.03 204 LEU A C 1
ATOM 1547 O O . LEU A 1 204 ? -4.155 0.355 -4.107 1.00 53.03 204 LEU A O 1
ATOM 1551 N N . SER A 1 205 ? -5.110 1.254 -5.912 1.00 47.88 205 SER A N 1
ATOM 1552 C CA . SER A 1 205 ? -6.342 0.488 -5.711 1.00 47.88 205 SER A CA 1
ATOM 1553 C C . SER A 1 205 ? -6.067 -0.965 -6.110 1.00 47.88 205 SER A C 1
ATOM 1555 O O . SER A 1 205 ? -6.055 -1.304 -7.293 1.00 47.88 205 SER A O 1
ATOM 1557 N N . SER A 1 206 ? -5.753 -1.827 -5.143 1.00 48.19 206 SER A N 1
ATOM 1558 C CA . SER A 1 206 ? -5.486 -3.242 -5.388 1.00 48.19 206 SER A CA 1
ATOM 1559 C C . SER A 1 206 ? -6.808 -4.010 -5.405 1.00 48.19 206 SER A C 1
ATOM 1561 O O . SER A 1 206 ? -7.341 -4.420 -4.377 1.00 48.19 206 SER A O 1
ATOM 1563 N N . ARG A 1 207 ? -7.367 -4.214 -6.601 1.00 44.16 207 ARG A N 1
ATOM 1564 C CA . ARG A 1 207 ? -8.128 -5.439 -6.879 1.00 44.16 207 ARG A CA 1
ATOM 1565 C C . ARG A 1 207 ? -7.124 -6.439 -7.408 1.00 44.16 207 ARG A C 1
ATOM 1567 O O . ARG A 1 207 ? -6.277 -6.072 -8.204 1.00 44.16 207 ARG A O 1
ATOM 1574 N N . SER A 1 208 ? -7.174 -7.671 -6.933 1.00 41.16 208 SER A N 1
ATOM 1575 C CA . SER A 1 208 ? -6.197 -8.681 -7.314 1.00 41.16 208 SER A CA 1
ATOM 1576 C C . SER A 1 208 ? -6.866 -10.004 -7.627 1.00 41.16 208 SER A C 1
ATOM 1578 O O . SER A 1 208 ? -7.775 -10.426 -6.916 1.00 41.16 208 SER A O 1
ATOM 1580 N N . GLY A 1 209 ? -6.391 -10.663 -8.682 1.00 36.12 209 GLY A N 1
ATOM 1581 C CA . GLY A 1 209 ? -6.572 -12.099 -8.871 1.00 36.12 209 GLY A CA 1
ATOM 1582 C C . GLY A 1 209 ? -5.234 -12.830 -8.724 1.00 36.12 209 GLY A C 1
ATOM 1583 O O . GLY A 1 209 ? -4.170 -12.209 -8.668 1.00 36.12 209 GLY A O 1
ATOM 1584 N N . GLN A 1 210 ? -5.308 -14.152 -8.577 1.00 36.12 210 GLN A N 1
ATOM 1585 C CA . GLN A 1 210 ? -4.179 -15.035 -8.255 1.00 36.12 210 GLN A CA 1
ATOM 1586 C C . GLN A 1 210 ? -3.158 -15.118 -9.404 1.00 36.12 210 GLN A C 1
ATOM 1588 O O . GLN A 1 210 ? -3.578 -15.308 -10.540 1.00 36.12 210 GLN A O 1
ATOM 1593 N N . THR A 1 211 ? -1.842 -15.101 -9.132 1.00 39.97 211 THR A N 1
ATOM 1594 C CA . THR A 1 211 ? -0.822 -15.301 -10.193 1.00 39.97 211 THR A CA 1
ATOM 1595 C C . THR A 1 211 ? 0.546 -15.773 -9.676 1.00 39.97 211 THR A C 1
ATOM 1597 O O . THR A 1 211 ? 1.374 -14.999 -9.206 1.00 39.97 211 THR A O 1
ATOM 1600 N N . GLY A 1 212 ? 0.866 -17.045 -9.927 1.00 32.56 212 GLY A N 1
ATOM 1601 C CA . GLY A 1 212 ? 2.232 -17.584 -9.827 1.00 32.56 212 GLY A CA 1
ATOM 1602 C C . GLY A 1 212 ? 3.321 -16.981 -10.755 1.00 32.56 212 GLY A C 1
ATOM 1603 O O . GLY A 1 212 ? 4.496 -17.148 -10.425 1.00 32.56 212 GLY A O 1
ATOM 1604 N N . PRO A 1 213 ? 3.020 -16.299 -11.885 1.00 37.19 213 PRO A N 1
ATOM 1605 C CA . PRO A 1 213 ? 4.047 -15.730 -12.772 1.00 37.19 213 PRO A CA 1
ATOM 1606 C C . PRO A 1 213 ? 4.967 -14.650 -12.171 1.00 37.19 213 PRO A C 1
ATOM 1608 O O . PRO A 1 213 ? 6.167 -14.685 -12.433 1.00 37.19 213 PRO A O 1
ATOM 1611 N N . ALA A 1 214 ? 4.460 -13.735 -11.336 1.00 39.38 214 ALA A N 1
ATOM 1612 C CA . ALA A 1 214 ? 5.255 -12.609 -10.817 1.00 39.38 214 ALA A CA 1
ATOM 1613 C C . ALA A 1 214 ? 6.402 -13.066 -9.893 1.00 39.38 214 ALA A C 1
ATOM 1615 O O . ALA A 1 214 ? 7.550 -12.655 -10.047 1.00 39.38 214 ALA A O 1
ATOM 1616 N N . LEU A 1 215 ? 6.123 -14.017 -8.995 1.00 37.31 215 LEU A N 1
ATOM 1617 C CA . LEU A 1 215 ? 7.131 -14.591 -8.100 1.00 37.31 215 LEU A CA 1
ATOM 1618 C C . LEU A 1 215 ? 8.204 -15.406 -8.833 1.00 37.31 215 LEU A C 1
ATOM 1620 O O . LEU A 1 215 ? 9.325 -15.544 -8.337 1.00 37.31 215 LEU A O 1
ATOM 1624 N N . ARG A 1 216 ? 7.861 -15.955 -10.003 1.00 46.44 216 ARG A N 1
ATOM 1625 C CA . ARG A 1 216 ? 8.818 -16.635 -10.877 1.00 46.44 216 ARG A CA 1
ATOM 1626 C C . ARG A 1 216 ? 9.732 -15.622 -11.572 1.00 46.44 216 ARG A C 1
ATOM 1628 O O . ARG A 1 216 ? 10.933 -15.852 -11.631 1.00 46.44 216 ARG A O 1
ATOM 1635 N N . GLY A 1 217 ? 9.186 -14.490 -12.027 1.00 37.31 217 GLY A N 1
ATOM 1636 C CA . GLY A 1 217 ? 9.949 -13.390 -12.638 1.00 37.31 217 GLY A CA 1
ATOM 1637 C C . GLY A 1 217 ? 10.915 -12.686 -11.672 1.00 37.31 217 GLY A C 1
ATOM 1638 O O . GLY A 1 217 ? 12.026 -12.319 -12.058 1.00 37.31 217 GLY A O 1
ATOM 1639 N N . ALA A 1 218 ? 10.533 -12.580 -10.395 1.00 43.38 218 ALA A N 1
ATOM 1640 C CA . ALA A 1 218 ? 11.392 -12.089 -9.311 1.00 43.38 218 ALA A CA 1
ATOM 1641 C C . ALA A 1 218 ? 12.389 -13.145 -8.787 1.00 43.38 218 ALA A C 1
ATOM 1643 O O . ALA A 1 218 ? 13.166 -12.878 -7.872 1.00 43.38 218 ALA A O 1
ATOM 1644 N N . GLY A 1 219 ? 12.343 -14.376 -9.312 1.00 40.50 219 GLY A N 1
ATOM 1645 C CA . GLY A 1 219 ? 13.205 -15.468 -8.869 1.00 40.50 219 GLY A CA 1
ATOM 1646 C C . GLY A 1 219 ? 13.014 -15.839 -7.398 1.00 40.50 219 GLY A C 1
ATOM 1647 O O . GLY A 1 219 ? 13.952 -16.341 -6.789 1.00 40.50 219 GLY A O 1
ATOM 1648 N N . LEU A 1 220 ? 11.838 -15.589 -6.809 1.00 42.75 220 LEU A N 1
ATOM 1649 C CA . LEU A 1 220 ? 11.516 -15.877 -5.403 1.00 42.75 220 LEU A CA 1
ATOM 1650 C C . LEU A 1 220 ? 10.888 -17.259 -5.216 1.00 42.75 220 LEU A C 1
ATOM 1652 O O . LEU A 1 220 ? 11.063 -17.882 -4.162 1.00 42.75 220 LEU A O 1
ATOM 1656 N N . ILE A 1 221 ? 10.199 -17.761 -6.243 1.00 42.31 221 ILE A N 1
ATOM 1657 C CA . ILE A 1 221 ? 9.710 -19.140 -6.285 1.00 42.31 221 ILE A CA 1
ATOM 1658 C C . ILE A 1 221 ? 10.148 -19.857 -7.558 1.00 42.31 221 ILE A C 1
ATOM 1660 O O . ILE A 1 221 ? 10.194 -19.273 -8.641 1.00 42.31 221 ILE A O 1
ATOM 1664 N N . ASP A 1 222 ? 10.402 -21.151 -7.425 1.00 39.62 222 ASP A N 1
ATOM 1665 C CA . ASP A 1 222 ? 10.358 -22.091 -8.528 1.00 39.62 222 ASP A CA 1
ATOM 1666 C C . ASP A 1 222 ? 8.949 -22.693 -8.639 1.00 39.62 222 ASP A C 1
ATOM 1668 O O . ASP A 1 222 ? 8.086 -22.566 -7.762 1.00 39.62 222 ASP A O 1
ATOM 1672 N N . THR A 1 223 ? 8.646 -23.280 -9.790 1.00 40.44 223 THR A N 1
ATOM 1673 C CA . THR A 1 223 ? 7.383 -23.988 -9.986 1.00 40.44 223 THR A CA 1
ATOM 1674 C C . THR A 1 223 ? 7.661 -25.290 -10.701 1.00 40.44 223 THR A C 1
ATOM 1676 O O . THR A 1 223 ? 8.153 -25.280 -11.826 1.00 40.44 223 THR A O 1
ATOM 1679 N N . VAL A 1 224 ? 7.302 -26.400 -10.063 1.00 36.75 224 VAL A N 1
ATOM 1680 C CA . VAL A 1 224 ? 7.387 -27.738 -10.645 1.00 36.75 224 VAL A CA 1
ATOM 1681 C C . VAL A 1 224 ? 5.970 -28.239 -10.892 1.00 36.75 224 VAL A C 1
ATOM 1683 O O . VAL A 1 224 ? 5.145 -28.307 -9.977 1.00 36.75 224 VAL A O 1
ATOM 1686 N N . ARG A 1 225 ? 5.670 -28.571 -12.149 1.00 35.16 225 ARG A N 1
ATOM 1687 C CA . ARG A 1 225 ? 4.392 -29.167 -12.547 1.00 35.16 225 ARG A CA 1
ATOM 1688 C C . ARG A 1 225 ? 4.543 -30.682 -12.587 1.00 35.16 225 ARG A C 1
ATOM 1690 O O . ARG A 1 225 ? 5.437 -31.178 -13.261 1.00 35.16 225 ARG A O 1
ATOM 1697 N N . ASN A 1 226 ? 3.669 -31.402 -11.887 1.00 35.19 226 ASN A N 1
ATOM 1698 C CA . ASN A 1 226 ? 3.625 -32.862 -11.911 1.00 35.19 226 ASN A CA 1
ATOM 1699 C C . ASN A 1 226 ? 2.192 -33.311 -12.246 1.00 35.19 226 ASN A C 1
ATOM 1701 O O . ASN A 1 226 ? 1.297 -33.291 -11.397 1.00 35.19 226 ASN A O 1
ATOM 1705 N N . GLY A 1 227 ? 1.938 -33.614 -13.522 1.00 44.81 227 GLY A N 1
ATOM 1706 C CA . GLY A 1 227 ? 0.590 -33.884 -14.032 1.00 44.81 227 GLY A CA 1
ATOM 1707 C C . GLY A 1 227 ? -0.357 -32.681 -13.880 1.00 44.81 227 GLY A C 1
ATOM 1708 O O . GLY A 1 227 ? -0.058 -31.580 -14.345 1.00 44.81 227 GLY A O 1
ATOM 1709 N N . ARG A 1 228 ? -1.510 -32.883 -13.223 1.00 30.03 228 ARG A N 1
ATOM 1710 C CA . ARG A 1 228 ? -2.482 -31.812 -12.901 1.00 30.03 228 ARG A CA 1
ATOM 1711 C C . ARG A 1 228 ? -2.105 -30.984 -11.666 1.00 30.03 228 ARG A C 1
ATOM 1713 O O . ARG A 1 228 ? -2.737 -29.961 -11.420 1.00 30.03 228 ARG A O 1
ATOM 1720 N N . ALA A 1 229 ? -1.093 -31.394 -10.903 1.00 25.73 229 ALA A N 1
ATOM 1721 C CA . ALA A 1 229 ? -0.663 -30.683 -9.707 1.00 25.73 229 ALA A CA 1
ATOM 1722 C C . ALA A 1 229 ? 0.459 -29.682 -10.028 1.00 25.73 229 ALA A C 1
ATOM 1724 O O . ALA A 1 229 ? 1.419 -29.995 -10.737 1.00 25.73 229 ALA A O 1
ATOM 1725 N N . VAL A 1 230 ? 0.350 -28.476 -9.470 1.00 33.78 230 VAL A N 1
ATOM 1726 C CA . VAL A 1 230 ? 1.385 -27.437 -9.526 1.00 33.78 230 VAL A CA 1
ATOM 1727 C C . VAL A 1 230 ? 1.937 -27.253 -8.118 1.00 33.78 230 VAL A C 1
ATOM 1729 O O . VAL A 1 230 ? 1.184 -26.959 -7.191 1.00 33.78 230 VAL A O 1
ATOM 1732 N N . ARG A 1 231 ? 3.246 -27.446 -7.944 1.00 37.34 231 ARG A N 1
ATOM 1733 C CA . ARG A 1 231 ? 3.939 -27.227 -6.671 1.00 37.34 231 ARG A CA 1
ATOM 1734 C C . ARG A 1 231 ? 4.873 -26.029 -6.816 1.00 37.34 231 ARG A C 1
ATOM 1736 O O . ARG A 1 231 ? 5.705 -25.997 -7.719 1.00 37.34 231 ARG A O 1
ATOM 1743 N N . HIS A 1 232 ? 4.730 -25.059 -5.921 1.00 39.78 232 HIS A N 1
ATOM 1744 C CA . HIS A 1 232 ? 5.620 -23.904 -5.822 1.00 39.78 232 HIS A CA 1
ATOM 1745 C C . HIS A 1 232 ? 6.634 -24.136 -4.698 1.00 39.78 232 HIS A C 1
ATOM 1747 O O . HIS A 1 232 ? 6.238 -24.486 -3.582 1.00 39.78 232 HIS A O 1
ATOM 1753 N N . GLY A 1 233 ? 7.924 -23.962 -4.975 1.00 35.16 233 GLY A N 1
ATOM 1754 C CA . GLY A 1 233 ? 8.996 -23.998 -3.982 1.00 35.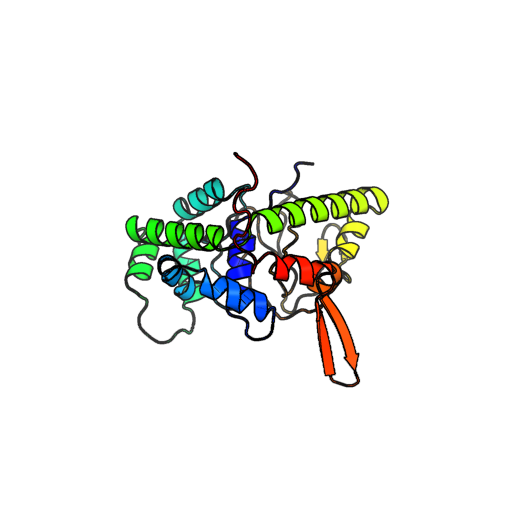16 233 GLY A CA 1
ATOM 1755 C C . GLY A 1 233 ? 9.670 -22.634 -3.875 1.00 35.16 233 GLY A C 1
ATOM 1756 O O . GLY A 1 233 ? 9.705 -21.870 -4.827 1.00 35.16 233 GLY A O 1
ATOM 1757 N N . LEU A 1 234 ? 10.186 -22.278 -2.698 1.00 43.62 234 LEU A N 1
ATOM 1758 C CA . LEU A 1 234 ? 10.988 -21.059 -2.556 1.00 43.62 234 LEU A CA 1
ATOM 1759 C C . LEU A 1 234 ? 12.377 -21.284 -3.170 1.00 43.62 234 LEU A C 1
ATOM 1761 O O . LEU A 1 234 ? 13.038 -22.280 -2.851 1.00 43.62 234 LEU A O 1
ATOM 1765 N N . THR A 1 235 ? 12.854 -20.331 -3.968 1.00 45.66 235 THR A N 1
ATOM 1766 C CA . THR A 1 235 ? 14.249 -20.309 -4.441 1.00 45.66 235 THR A CA 1
ATOM 1767 C C . THR A 1 235 ? 15.216 -20.017 -3.287 1.00 45.66 235 THR A C 1
ATOM 1769 O O . THR A 1 235 ? 14.799 -19.767 -2.154 1.00 45.66 235 THR A O 1
ATOM 1772 N N . ALA A 1 236 ? 16.529 -20.020 -3.541 1.00 43.44 236 ALA A N 1
ATOM 1773 C CA . ALA A 1 236 ? 17.519 -19.593 -2.549 1.00 43.44 236 ALA A CA 1
ATOM 1774 C C . ALA A 1 236 ? 17.260 -18.157 -2.041 1.00 43.44 236 ALA A C 1
ATOM 1776 O O . ALA A 1 236 ? 17.318 -17.927 -0.834 1.00 43.44 236 ALA A O 1
ATOM 1777 N N . LEU A 1 237 ? 16.873 -17.235 -2.931 1.00 43.94 237 LEU A N 1
ATOM 1778 C CA . LEU A 1 237 ? 16.507 -15.857 -2.590 1.00 43.94 237 LEU A CA 1
ATOM 1779 C C . LEU A 1 237 ? 15.207 -15.799 -1.771 1.00 43.94 237 LEU A C 1
ATOM 1781 O O . LEU A 1 237 ? 15.171 -15.175 -0.712 1.00 43.94 237 LEU A O 1
ATOM 1785 N N . GLY A 1 238 ? 14.170 -16.540 -2.181 1.00 40.12 238 GLY A N 1
ATOM 1786 C CA . GLY A 1 238 ? 12.930 -16.658 -1.406 1.00 40.12 238 GLY A CA 1
ATOM 1787 C C . GLY A 1 238 ? 13.152 -17.281 -0.021 1.00 40.12 238 GLY A C 1
ATOM 1788 O O . GLY A 1 238 ? 12.542 -16.869 0.967 1.00 40.12 238 GLY A O 1
ATOM 1789 N N . LYS A 1 239 ? 14.076 -18.241 0.099 1.00 48.31 239 LYS A N 1
ATOM 1790 C CA . LYS A 1 239 ? 14.503 -18.818 1.384 1.00 48.31 239 LYS A CA 1
ATOM 1791 C C . LYS A 1 239 ? 15.275 -17.808 2.233 1.00 48.31 239 LYS A C 1
ATOM 1793 O O . LYS A 1 239 ? 15.097 -17.807 3.444 1.00 48.31 239 LYS A O 1
ATOM 1798 N N . LEU A 1 240 ? 16.105 -16.957 1.637 1.00 45.50 240 LEU A N 1
ATOM 1799 C CA . LEU A 1 240 ? 16.897 -15.954 2.352 1.00 45.50 240 LEU A CA 1
ATOM 1800 C C . LEU A 1 240 ? 16.010 -14.849 2.945 1.00 45.50 240 LEU A C 1
ATOM 1802 O O . LEU A 1 240 ? 16.092 -14.582 4.144 1.00 45.50 240 LEU A O 1
ATOM 1806 N N . LEU A 1 241 ? 15.069 -14.319 2.158 1.00 46.34 241 LEU A N 1
ATOM 1807 C CA . LEU A 1 241 ? 14.090 -13.327 2.625 1.00 46.34 241 LEU A CA 1
ATOM 1808 C C . LEU A 1 241 ? 13.146 -13.894 3.699 1.00 46.34 241 LEU A C 1
ATOM 1810 O O . LEU A 1 241 ? 12.770 -13.202 4.642 1.00 46.34 241 LEU A O 1
ATOM 1814 N N . THR A 1 242 ? 12.803 -15.183 3.614 1.00 46.56 242 THR A N 1
ATOM 1815 C CA . THR A 1 242 ? 11.954 -15.840 4.625 1.00 46.56 242 THR A CA 1
ATOM 1816 C C . THR A 1 242 ? 12.716 -16.323 5.865 1.00 46.56 242 THR A C 1
ATOM 1818 O O . THR A 1 242 ? 12.085 -16.534 6.903 1.00 46.56 242 THR A O 1
ATOM 1821 N N . ARG A 1 243 ? 14.046 -16.485 5.796 1.00 43.56 243 ARG A N 1
ATOM 1822 C CA . ARG A 1 243 ? 14.921 -16.806 6.943 1.00 43.56 243 ARG A CA 1
ATOM 1823 C C . ARG A 1 243 ? 15.279 -15.566 7.765 1.00 43.56 243 ARG A C 1
ATOM 1825 O O . ARG A 1 243 ? 15.246 -15.651 8.988 1.00 43.56 243 ARG A O 1
ATOM 1832 N N . GLY A 1 244 ? 15.526 -14.420 7.123 1.00 36.12 244 GLY A N 1
ATOM 1833 C CA . GLY A 1 244 ? 15.817 -13.154 7.816 1.00 36.12 244 GLY A CA 1
ATOM 1834 C C . GLY A 1 244 ? 14.666 -12.636 8.692 1.00 36.12 244 GLY A C 1
ATOM 1835 O O . GLY A 1 244 ? 14.896 -11.925 9.660 1.00 36.12 244 GLY A O 1
ATOM 1836 N N . ALA A 1 245 ? 13.428 -13.062 8.417 1.00 38.69 245 ALA A N 1
ATOM 1837 C CA . ALA A 1 245 ? 12.243 -12.725 9.211 1.00 38.69 245 ALA A CA 1
ATOM 1838 C C . ALA A 1 245 ? 12.075 -13.557 10.505 1.00 38.69 245 ALA A C 1
ATOM 1840 O O . ALA A 1 245 ? 11.063 -13.409 11.192 1.00 38.69 245 ALA A O 1
ATOM 1841 N N . GLY A 1 246 ? 13.012 -14.463 10.814 1.00 32.53 246 GLY A N 1
ATOM 1842 C CA . GLY A 1 246 ? 12.938 -15.380 11.959 1.00 32.53 246 GLY A CA 1
ATOM 1843 C C . GLY A 1 246 ? 14.187 -15.429 12.840 1.00 32.53 246 GLY A C 1
ATOM 1844 O O . GLY A 1 246 ? 14.294 -16.347 13.647 1.00 32.53 246 GLY A O 1
ATOM 1845 N N . GLN A 1 247 ? 15.125 -14.490 12.691 1.00 31.09 247 GLN A N 1
ATOM 1846 C CA . GLN A 1 247 ? 16.350 -14.450 13.492 1.00 31.09 247 GLN A CA 1
ATOM 1847 C C . GLN A 1 247 ? 16.552 -13.038 14.058 1.00 31.09 247 GLN A C 1
ATOM 1849 O O . GLN A 1 247 ? 17.297 -12.229 13.518 1.00 31.09 247 GLN A O 1
ATOM 1854 N N . GLY A 1 248 ? 15.805 -12.739 15.123 1.00 29.03 248 GLY A N 1
ATOM 1855 C CA . GLY A 1 248 ? 16.137 -11.665 16.054 1.00 29.03 248 GLY A CA 1
ATOM 1856 C C . GLY A 1 248 ? 17.131 -12.196 17.089 1.00 29.03 248 GLY A C 1
ATOM 1857 O O . GLY A 1 248 ? 16.867 -13.220 17.710 1.00 29.03 248 GLY A O 1
ATOM 1858 N N . ASP A 1 249 ? 18.263 -11.503 17.192 1.00 29.33 249 ASP A N 1
ATOM 1859 C CA . ASP A 1 249 ? 19.320 -11.543 18.207 1.00 29.33 249 ASP A CA 1
ATOM 1860 C C . ASP A 1 249 ? 19.987 -12.865 18.617 1.00 29.33 249 ASP A C 1
ATOM 1862 O O . ASP A 1 249 ? 19.490 -13.661 19.412 1.00 29.33 249 ASP A O 1
ATOM 1866 N N . THR A 1 250 ? 21.262 -12.984 18.230 1.00 28.34 250 THR A N 1
ATOM 1867 C CA . THR A 1 250 ? 22.326 -13.368 19.175 1.00 28.34 250 THR A CA 1
ATOM 1868 C C . THR A 1 250 ? 23.679 -12.812 18.712 1.00 28.34 250 THR A C 1
ATOM 1870 O O . THR A 1 250 ? 24.491 -13.510 18.116 1.00 28.34 250 THR A O 1
ATOM 1873 N N . PHE A 1 251 ? 23.951 -11.539 19.010 1.00 26.06 251 PHE A N 1
ATOM 1874 C CA . PHE A 1 251 ? 25.325 -11.039 19.147 1.00 26.06 251 PHE A CA 1
ATOM 1875 C C . PHE A 1 251 ? 25.519 -10.511 20.571 1.00 26.06 251 PHE A C 1
ATOM 1877 O O . PHE A 1 251 ? 25.580 -9.314 20.834 1.00 26.06 251 PHE A O 1
ATOM 1884 N N . ALA A 1 252 ? 25.610 -11.446 21.518 1.00 28.50 252 ALA A N 1
ATOM 1885 C CA . ALA A 1 252 ? 26.139 -11.170 22.844 1.00 28.50 252 ALA A CA 1
ATOM 1886 C C . ALA A 1 252 ? 27.677 -11.207 22.791 1.00 28.50 252 ALA A C 1
ATOM 1888 O O . ALA A 1 252 ? 28.280 -12.245 22.529 1.00 28.50 252 ALA A O 1
ATOM 1889 N N . ARG A 1 253 ? 28.267 -10.026 23.009 1.00 27.89 253 ARG A N 1
ATOM 1890 C CA . ARG A 1 253 ? 29.594 -9.715 23.576 1.00 27.89 253 ARG A CA 1
ATOM 1891 C C . ARG A 1 253 ? 30.661 -10.822 23.552 1.00 27.89 253 ARG A C 1
ATOM 1893 O O . ARG A 1 253 ? 30.630 -11.757 24.348 1.00 27.89 253 ARG A O 1
ATOM 1900 N N . LYS A 1 254 ? 31.733 -10.569 22.795 1.00 26.64 254 LYS A N 1
ATOM 1901 C CA . LYS A 1 254 ? 33.074 -11.103 23.070 1.00 26.64 254 LYS A CA 1
ATOM 1902 C C . LYS A 1 254 ? 34.007 -9.947 23.447 1.00 26.64 254 LYS A C 1
ATOM 1904 O O . LYS A 1 254 ? 34.191 -9.043 22.644 1.00 26.64 254 LYS A O 1
ATOM 1909 N N . GLY A 1 255 ? 34.610 -10.038 24.634 1.00 24.14 255 GLY A N 1
ATOM 1910 C CA . GLY A 1 255 ? 35.936 -9.476 24.915 1.00 24.14 255 GLY A CA 1
ATOM 1911 C C . GLY A 1 255 ? 36.002 -8.172 25.711 1.00 24.14 255 GLY A C 1
ATOM 1912 O O . GLY A 1 255 ? 36.172 -7.111 25.130 1.00 24.14 255 GLY A O 1
ATOM 1913 N N . ALA A 1 256 ? 35.992 -8.279 27.040 1.00 26.88 256 ALA A N 1
ATOM 1914 C CA . ALA A 1 256 ? 36.857 -7.472 27.901 1.00 26.88 256 ALA A CA 1
ATOM 1915 C C . ALA A 1 256 ? 37.209 -8.328 29.129 1.00 26.88 256 ALA A C 1
ATOM 1917 O O . ALA A 1 256 ? 36.361 -8.591 29.984 1.00 26.88 256 ALA A O 1
ATOM 1918 N N . ARG A 1 257 ? 38.432 -8.851 29.134 1.00 34.09 257 ARG A N 1
ATOM 1919 C CA . ARG A 1 257 ? 39.199 -9.160 30.338 1.00 34.09 257 ARG A CA 1
ATOM 1920 C C . ARG A 1 257 ? 40.414 -8.255 30.298 1.00 34.09 257 ARG A C 1
ATOM 1922 O O . ARG A 1 257 ? 40.907 -8.052 29.164 1.00 34.09 257 ARG A O 1
#

Secondary structure (DSSP, 8-state):
-PPPP--HHHHHHHHHHHHH-TTS-HHHHHHHHHH--GGGTTHHHH--SS---GGG----SSHHHHHHHHHT--HHHHHHHHHHHHTT--SPPPHHHHHHTTT-HHHHHHHHHHHHHHHHHS-HHHHHHHHHHHHHHHHHHHHHHHHHHHHHHHSTT-EEETTEEE---SS------TTS-------SS--BSPP--BTTTTB------B-HHHHHHTTSEEEEEETTEEEEEE-HHHHHHHHHTT-----------

Foldseek 3Di:
DPQQAQQLQQQLLLLVLLLQPPPDLVLLSVLLVVQQDPLLVVLVLAHHNFFHQFLRRFRDRDLVRSLVSNLVPDLVSLLVSNCVSCPPPDDDDDPLSVCVSVNNNVSSVSNSSSSVSSSVSAPVVLSRVLSVVVSVVLVVQCVVPNNQRSLCLQAPPWGQDPNDIRHDFPDDDDDDQVPVDDDDNQHDSHQWGDFDDHNVNGGTRGRTDGHNRNCVSSQQWDWDDDPPDIDIDGGPSVVVSSVSSNDDDDPPDDDDD

pLDDT: mean 72.85, std 21.64, range [24.14, 98.31]

Organism: NCBI:txid42234

Solvent-accessible surface area (backbone atoms only — not comparable to full-atom values): 14971 Å² total; per-residue (Å²): 132,82,80,79,51,60,23,43,34,41,47,46,51,38,35,58,15,42,62,61,38,89,88,55,63,66,68,42,42,54,43,41,61,73,52,47,54,80,63,34,54,70,52,62,71,43,44,39,58,49,40,41,38,26,54,64,20,28,85,25,70,40,60,66,61,21,45,50,47,45,71,65,48,53,59,68,53,46,37,53,23,52,49,61,47,47,62,89,60,84,77,83,81,54,66,60,58,57,39,38,53,71,65,36,62,71,42,46,51,50,50,47,49,15,52,50,49,46,46,70,44,39,68,51,74,64,52,43,54,49,41,55,54,51,50,52,52,46,54,51,36,26,73,75,54,37,62,60,48,23,50,29,60,70,40,76,88,30,46,69,53,97,91,41,79,47,65,86,56,93,61,93,80,88,81,78,51,85,91,70,61,85,82,90,74,87,63,90,58,52,53,39,45,89,80,68,55,50,87,85,78,40,20,50,58,43,77,59,45,90,29,75,65,53,31,45,61,70,49,31,30,47,75,51,74,57,87,95,46,77,46,75,44,67,26,74,60,31,45,48,64,46,47,65,55,71,66,83,86,88,85,80,84,84,89,88,132

Mean predicted aligned error: 11.23 Å

Sequence (257 aa):
MRALPSAPLVELKLALMMLRRPDVFGRWRRGLRQRLPGTTRPLWDLISAYTGPAFLDPLSTDLATGLDAVRAAPITLVRAGVEQAWAGRRGPVPLWLRDLVHGDVPSRERLCLGLHDAFDAASWPQVAVGHEVEFARYALDAAKRGVAGALAALCPGSRLVDGCWDVDAPYARYVTAADRGLVPLPTFYWTGAALAGDNAAGGLSSRSGQTGPALRGAGLIDTVRNGRAVRHGLTALGKLLTRGAGQGDTFARKGAR